Protein AF-A0A7C2IC71-F1 (afdb_monomer_lite)

Sequence (228 aa):
MHASPVAANLATPADPLVASDHALPLAVLLQRSPARWQLLLAWLLSLAACLWLGVVQLYGGWYGYSVHFGELDFVISIYPPLTIATLWVLWFGYAWGASLAYLSTLLVAYLSGLPPGWALLFACSNPLGLLVMSLVYRHVKVRYVPSSLPAMLFFVTICFISAVSSATGSFIWSYSNKLSAMGAFAVWQGWWSGNFLQTVLTCGPLLLLGTPAVLRWREQRWPQRAAA

Secondary structure (DSSP, 8-state):
----TTGGGS--TT-TTBTTS----GGGGGSS-THHHHHHHHHHHHHHHHHHHHHHHHHTT-S-EEEEETTEEEEE---THHHHHHHHHHHH-HHHHHHHHHHHHHHHHHHTT--HHHHHHHTTHHHHHHHHHHHHHHHH--BSS--SHHHHHHHHHHHHHHHHHHTTHHHHHHHHTT--HHHHHHHHHHHHHHHHHHIIIIIHHHHHHHHHHHHHHHHHHS------

Foldseek 3Di:
DDDDPVVVQQDDPPDPLQLQPAAADPCVCVDPAPVNVVVVVVLVVLLVVLQVQLVCQLVVVQFQDWDDDPPDTATAGARCLLLSLLLCCSLHRLVSSLVSQLSSQLSNCVVVPHDNVLSNVLSCLLSQLSVQLSVCSNPVNGGCAPPDPVNLVVNLVSQLSSQLSSLVSLVSVCVRVVHDPVRSVNSSRRRSVNSSVCNSVRNNVCCNVPVVVSVVSCCVRPPDDPPD

pLDDT: mean 87.26, std 15.16, range [30.67, 98.62]

Structure (mmCIF, N/CA/C/O backbone):
data_AF-A0A7C2IC71-F1
#
_entry.id   AF-A0A7C2IC71-F1
#
loop_
_atom_site.group_PDB
_atom_site.id
_atom_site.type_symbol
_atom_site.label_atom_id
_atom_site.label_alt_id
_atom_site.label_comp_id
_atom_site.label_asym_id
_atom_site.label_entity_id
_atom_site.label_seq_id
_atom_site.pdbx_PDB_ins_code
_atom_site.Cartn_x
_atom_site.Cartn_y
_atom_site.Cartn_z
_atom_site.occupancy
_atom_site.B_iso_or_equiv
_atom_site.auth_seq_id
_atom_site.auth_comp_id
_atom_site.auth_asym_id
_atom_site.auth_atom_id
_atom_site.pdbx_PDB_model_num
ATOM 1 N N . MET A 1 1 ? -16.739 34.010 24.068 1.00 40.69 1 MET A N 1
ATOM 2 C CA . MET A 1 1 ? -15.566 33.125 23.895 1.00 40.69 1 MET A CA 1
ATOM 3 C C . MET A 1 1 ? -15.851 32.181 22.735 1.00 40.69 1 MET A C 1
ATOM 5 O O . MET A 1 1 ? -16.539 31.190 22.927 1.00 40.69 1 MET A O 1
ATOM 9 N N . HIS A 1 2 ? -15.414 32.526 21.521 1.00 40.16 2 HIS A N 1
ATOM 10 C CA . HIS A 1 2 ? -15.508 31.624 20.370 1.00 40.16 2 HIS A CA 1
ATOM 11 C C . HIS A 1 2 ? -14.336 30.643 20.430 1.00 40.16 2 HIS A C 1
ATOM 13 O O . HIS A 1 2 ? -13.182 31.059 20.340 1.00 40.16 2 HIS A O 1
ATOM 19 N N . ALA A 1 3 ? -14.622 29.354 20.616 1.00 41.28 3 ALA A N 1
ATOM 20 C CA . ALA A 1 3 ? -13.622 28.312 20.433 1.00 41.28 3 ALA A CA 1
ATOM 21 C C . ALA A 1 3 ? -13.122 28.363 18.979 1.00 41.28 3 ALA A C 1
ATOM 23 O O . ALA A 1 3 ? -13.921 28.379 18.043 1.00 41.28 3 ALA A O 1
ATOM 24 N N . SER A 1 4 ? -11.802 28.437 18.797 1.00 40.09 4 SER A N 1
ATOM 25 C CA . SER A 1 4 ? -11.169 28.437 17.476 1.00 40.09 4 SER A CA 1
ATOM 26 C C . SER A 1 4 ? -11.569 27.171 16.693 1.00 40.09 4 SER A C 1
ATOM 28 O O . SER A 1 4 ? -11.494 26.079 17.262 1.00 40.09 4 SER A O 1
ATOM 30 N N . PRO A 1 5 ? -11.943 27.260 15.400 1.00 45.69 5 PRO A N 1
ATOM 31 C CA . PRO A 1 5 ? -12.337 26.104 14.578 1.00 45.69 5 PRO A CA 1
ATOM 32 C C . PRO A 1 5 ? -11.225 25.049 14.412 1.00 45.69 5 PRO A C 1
ATOM 34 O O . PRO A 1 5 ? -11.487 23.920 13.994 1.00 45.69 5 PRO A O 1
ATOM 37 N N . VAL A 1 6 ? -9.989 25.384 14.792 1.00 44.78 6 VAL A N 1
ATOM 38 C CA . VAL A 1 6 ? -8.853 24.453 14.852 1.00 44.78 6 VAL A CA 1
ATOM 39 C C . VAL A 1 6 ? -8.999 23.451 16.007 1.00 44.78 6 VAL A C 1
ATOM 41 O O . VAL A 1 6 ? -8.637 22.287 15.857 1.00 44.78 6 VAL A O 1
ATOM 44 N N . ALA A 1 7 ? -9.595 23.853 17.136 1.00 42.84 7 ALA A N 1
ATOM 45 C CA . ALA A 1 7 ? -9.734 22.995 18.316 1.00 42.84 7 ALA A CA 1
ATOM 46 C C . ALA A 1 7 ? -10.765 21.866 18.126 1.00 42.84 7 ALA A C 1
ATOM 48 O O . ALA A 1 7 ? -10.641 20.818 18.748 1.00 42.84 7 ALA A O 1
ATOM 49 N N . ALA A 1 8 ? -11.743 22.042 17.231 1.00 46.88 8 ALA A N 1
ATOM 50 C CA . ALA A 1 8 ? -12.784 21.047 16.958 1.00 46.88 8 ALA A CA 1
ATOM 51 C C . ALA A 1 8 ? -12.305 19.852 16.106 1.00 46.88 8 ALA A C 1
ATOM 53 O O . ALA A 1 8 ? -13.018 18.859 15.994 1.00 46.88 8 ALA A O 1
ATOM 54 N N . ASN A 1 9 ? -11.115 19.943 15.496 1.00 48.31 9 ASN A N 1
ATOM 55 C CA . ASN A 1 9 ? -10.557 18.899 14.625 1.00 48.31 9 ASN A CA 1
ATOM 56 C C . ASN A 1 9 ? -9.373 18.143 15.242 1.00 48.31 9 ASN A C 1
ATOM 58 O O . ASN A 1 9 ? -8.901 17.170 14.653 1.00 48.31 9 ASN A O 1
ATOM 62 N N . LEU A 1 10 ? -8.896 18.568 16.414 1.00 50.62 10 LEU A N 1
ATOM 63 C CA . LEU A 1 10 ? -7.936 17.796 17.191 1.00 50.62 10 LEU A CA 1
ATOM 64 C C . LEU A 1 10 ? -8.706 16.685 17.897 1.00 50.62 10 LEU A C 1
ATOM 66 O O . LEU A 1 10 ? -9.518 16.933 18.787 1.00 50.62 10 LEU A O 1
ATOM 70 N N . ALA A 1 11 ? -8.481 15.459 17.446 1.00 52.53 11 ALA A N 1
ATOM 71 C CA . ALA A 1 11 ? -9.062 14.287 18.062 1.00 52.53 11 ALA A CA 1
ATOM 72 C C . ALA A 1 11 ? -8.638 14.212 19.538 1.00 52.53 11 ALA A C 1
ATOM 74 O O . ALA A 1 11 ? -7.473 14.431 19.886 1.00 52.53 11 ALA A O 1
ATOM 75 N N . THR A 1 12 ? -9.597 13.941 20.422 1.00 52.97 12 THR A N 1
ATOM 76 C CA . THR A 1 12 ? -9.304 13.732 21.840 1.00 52.97 12 THR A CA 1
ATOM 77 C C . THR A 1 12 ? -8.441 12.472 22.000 1.00 52.97 12 THR A C 1
ATOM 79 O O . THR A 1 12 ? -8.501 11.579 21.155 1.00 52.97 12 THR A O 1
ATOM 82 N N . PRO A 1 13 ? -7.638 12.345 23.074 1.00 51.28 13 PRO A N 1
ATOM 83 C CA . PRO A 1 13 ? -6.763 11.182 23.279 1.00 51.28 13 PRO A CA 1
ATOM 84 C C . PRO A 1 13 ? -7.479 9.818 23.259 1.00 51.28 13 PRO A C 1
ATOM 86 O O . PRO A 1 13 ? -6.822 8.800 23.095 1.00 51.28 13 PRO A O 1
ATOM 89 N N . ALA A 1 14 ? -8.806 9.798 23.425 1.00 56.38 14 ALA A N 1
ATOM 90 C CA . ALA A 1 14 ? -9.645 8.601 23.417 1.00 56.38 14 ALA A CA 1
ATOM 91 C C . ALA A 1 14 ? -10.327 8.319 22.060 1.00 56.38 14 ALA A C 1
ATOM 93 O O . ALA A 1 14 ? -11.206 7.464 21.985 1.00 56.38 14 ALA A O 1
ATOM 94 N N . ASP A 1 15 ? -9.994 9.054 20.997 1.00 63.97 15 ASP A N 1
ATOM 95 C CA . ASP A 1 15 ? -10.630 8.888 19.691 1.00 63.97 15 ASP A CA 1
ATOM 96 C C . ASP A 1 15 ? -10.058 7.667 18.936 1.00 63.97 15 ASP A C 1
ATOM 98 O O . ASP A 1 15 ? -8.878 7.674 18.562 1.00 63.97 15 ASP A O 1
ATOM 102 N N . PRO A 1 16 ? -10.874 6.633 18.643 1.00 58.94 16 PRO A N 1
ATOM 103 C CA . PRO A 1 16 ? -10.416 5.407 17.984 1.00 58.94 16 PRO A CA 1
ATOM 104 C C . PRO A 1 16 ? -9.952 5.624 16.536 1.00 58.94 16 PRO A C 1
ATOM 106 O O . PRO A 1 16 ? -9.352 4.741 15.917 1.00 58.94 16 PRO A O 1
ATOM 109 N N . LEU A 1 17 ? -10.222 6.806 15.977 1.00 65.81 17 LEU A N 1
ATOM 110 C CA . LEU A 1 17 ? -9.798 7.206 14.640 1.00 65.81 17 LEU A CA 1
ATOM 111 C C . LEU A 1 17 ? -8.391 7.815 14.622 1.00 65.81 17 LEU A C 1
ATOM 113 O O . LEU A 1 17 ? -7.869 8.095 13.543 1.00 65.81 17 LEU A O 1
ATOM 117 N N . VAL A 1 18 ? -7.754 7.993 15.782 1.00 66.12 18 VAL A N 1
ATOM 118 C CA . VAL A 1 18 ? -6.345 8.380 15.882 1.00 66.12 18 VAL A CA 1
ATOM 119 C C . VAL A 1 18 ? -5.475 7.128 15.808 1.00 66.12 18 VAL A C 1
ATOM 121 O O . VAL A 1 18 ? -5.513 6.252 16.676 1.00 66.12 18 VAL A O 1
ATOM 124 N N . ALA A 1 19 ? -4.657 7.038 14.758 1.00 56.53 19 ALA A N 1
ATOM 125 C CA . ALA A 1 19 ? -3.889 5.830 14.451 1.00 56.53 19 ALA A CA 1
ATOM 126 C C . ALA A 1 19 ? -2.816 5.469 15.502 1.00 56.53 19 ALA A C 1
ATOM 128 O O . ALA A 1 19 ? -2.243 4.382 15.426 1.00 56.53 19 ALA A O 1
ATOM 129 N N . SER A 1 20 ? -2.512 6.354 16.462 1.00 48.06 20 SER A N 1
ATOM 130 C CA . SER A 1 20 ? -1.392 6.169 17.393 1.00 48.06 20 SER A CA 1
ATOM 131 C C . SER A 1 20 ? -1.604 5.094 18.459 1.00 48.06 20 SER A C 1
ATOM 133 O O . SER A 1 20 ? -0.612 4.501 18.873 1.00 48.06 20 SER A O 1
ATOM 135 N N . ASP A 1 21 ? -2.845 4.782 18.849 1.00 51.69 21 ASP A N 1
ATOM 136 C CA . ASP A 1 21 ? -3.110 3.915 20.017 1.00 51.69 21 ASP A CA 1
ATOM 137 C C . ASP A 1 21 ? -3.761 2.560 19.682 1.00 51.69 21 ASP A C 1
ATOM 139 O O . ASP A 1 21 ? -4.072 1.760 20.565 1.00 51.69 21 ASP A O 1
ATOM 143 N N . HIS A 1 22 ? -3.935 2.255 18.391 1.00 62.62 22 HIS A N 1
ATOM 144 C CA . HIS A 1 22 ? -4.823 1.175 17.951 1.00 62.62 22 HIS A CA 1
ATOM 145 C C . HIS A 1 22 ? -4.161 0.134 17.035 1.00 62.62 22 HIS A C 1
ATOM 147 O O . HIS A 1 22 ? -4.879 -0.657 16.430 1.00 62.62 22 HIS A O 1
ATOM 153 N N . ALA A 1 23 ? -2.836 0.074 16.892 1.00 81.56 23 ALA A N 1
ATOM 154 C CA . ALA A 1 23 ? -2.220 -1.025 16.139 1.00 81.56 23 ALA A CA 1
ATOM 155 C C . ALA A 1 23 ? -2.372 -2.354 16.907 1.00 81.56 23 ALA A C 1
ATOM 157 O O . ALA A 1 23 ? -2.030 -2.432 18.087 1.00 81.56 23 ALA A O 1
ATOM 158 N N . LEU A 1 24 ? -2.868 -3.412 16.255 1.00 87.12 24 LEU A N 1
ATOM 159 C CA . LEU A 1 24 ? -2.924 -4.745 16.857 1.00 87.12 24 LEU A CA 1
ATOM 160 C C . LEU A 1 24 ? -1.535 -5.391 16.766 1.00 87.12 24 LEU A C 1
ATOM 162 O O . LEU A 1 24 ? -1.072 -5.667 15.654 1.00 87.12 24 LEU A O 1
ATOM 166 N N . PRO A 1 25 ? -0.854 -5.673 17.892 1.00 88.44 25 PRO A N 1
ATOM 167 C CA . PRO A 1 25 ? 0.445 -6.326 17.841 1.00 88.44 25 PRO A CA 1
ATOM 168 C C . PRO A 1 25 ? 0.299 -7.755 17.310 1.00 88.44 25 PRO A C 1
ATOM 170 O O . PRO A 1 25 ? -0.695 -8.430 17.577 1.00 88.44 25 PRO A O 1
ATOM 173 N N . LEU A 1 26 ? 1.329 -8.268 16.632 1.00 87.81 26 LEU A N 1
ATOM 174 C CA . LEU A 1 26 ? 1.342 -9.656 16.141 1.00 87.81 26 LEU A CA 1
ATOM 175 C C . LEU A 1 26 ? 1.173 -10.686 17.274 1.00 87.81 26 LEU A C 1
ATOM 177 O O . LEU A 1 26 ? 0.645 -11.775 17.054 1.00 87.81 26 LEU A O 1
ATOM 181 N N . ALA A 1 27 ? 1.530 -10.314 18.509 1.00 87.44 27 ALA A N 1
ATOM 182 C CA . ALA A 1 27 ? 1.305 -11.112 19.714 1.00 87.44 27 ALA A CA 1
ATOM 183 C C . ALA A 1 27 ? -0.175 -11.480 19.950 1.00 87.44 27 ALA A C 1
ATOM 185 O O . ALA A 1 27 ? -0.456 -12.445 20.658 1.00 87.44 27 ALA A O 1
ATOM 186 N N . VAL A 1 28 ? -1.131 -10.777 19.327 1.00 88.56 28 VAL A N 1
ATOM 187 C CA . VAL A 1 28 ? -2.557 -11.144 19.332 1.00 88.56 28 VAL A CA 1
ATOM 188 C C . VAL A 1 28 ? -2.788 -12.572 18.818 1.00 88.56 28 VAL A C 1
ATOM 190 O O . VAL A 1 28 ? -3.684 -13.261 19.304 1.00 88.56 28 VAL A O 1
ATOM 193 N N . LEU A 1 29 ? -1.947 -13.071 17.907 1.00 88.81 29 LEU A N 1
ATOM 194 C CA . LEU A 1 29 ? -2.031 -14.448 17.412 1.00 88.81 29 LEU A CA 1
ATOM 195 C C . LEU A 1 29 ? -1.697 -15.501 18.484 1.00 88.81 29 LEU A C 1
ATOM 197 O O . LEU A 1 29 ? -2.161 -16.640 18.403 1.00 88.81 29 LEU A O 1
ATOM 201 N N . LEU A 1 30 ? -0.949 -15.129 19.524 1.00 88.19 30 LEU A N 1
ATOM 202 C CA . LEU A 1 30 ? -0.606 -16.026 20.632 1.00 88.19 30 LEU A CA 1
ATOM 203 C C . LEU A 1 30 ? -1.754 -16.177 21.641 1.00 88.19 30 LEU A C 1
ATOM 205 O O . LEU A 1 30 ? -1.784 -17.141 22.406 1.00 88.19 30 LEU A O 1
ATOM 209 N N . GLN A 1 31 ? -2.725 -15.260 21.635 1.00 86.56 31 GLN A N 1
ATOM 210 C CA . GLN A 1 31 ? -3.857 -15.295 22.559 1.00 86.56 31 GLN A CA 1
ATOM 211 C C . GLN A 1 31 ? -4.768 -16.494 22.272 1.00 86.56 31 GLN A C 1
ATOM 213 O O . GLN A 1 31 ? -4.996 -16.862 21.124 1.00 86.56 31 GLN A O 1
ATOM 218 N N . ARG A 1 32 ? -5.354 -17.101 23.307 1.00 82.25 32 ARG A N 1
ATOM 219 C CA . ARG A 1 32 ? -6.317 -18.206 23.154 1.00 82.25 32 ARG A CA 1
ATOM 220 C C . ARG A 1 32 ? -7.736 -17.669 22.922 1.00 82.25 32 ARG A C 1
ATOM 222 O O . ARG A 1 32 ? -8.600 -17.814 23.774 1.00 82.25 32 ARG A O 1
ATOM 229 N N . SER A 1 33 ? -7.962 -17.028 21.775 1.00 84.69 33 SER A N 1
ATOM 230 C CA . SER A 1 33 ? -9.271 -16.490 21.370 1.00 84.69 33 SER A CA 1
ATOM 231 C C . SER A 1 33 ? -9.642 -16.954 19.959 1.00 84.69 33 SER A C 1
ATOM 233 O O . SER A 1 33 ? -8.772 -16.947 19.086 1.00 84.69 33 SER A O 1
ATOM 235 N N . PRO A 1 34 ? -10.913 -17.302 19.675 1.00 87.12 34 PRO A N 1
ATOM 236 C CA . PRO A 1 34 ? -11.355 -17.619 18.314 1.00 87.12 34 PRO A CA 1
ATOM 237 C C . PRO A 1 34 ? -11.204 -16.428 17.352 1.00 87.12 34 PRO A C 1
ATOM 239 O O . PRO A 1 34 ? -11.053 -16.625 16.147 1.00 87.12 34 PRO A O 1
ATOM 242 N N . ALA A 1 35 ? -11.169 -15.193 17.867 1.00 89.38 35 ALA A N 1
ATOM 243 C CA . ALA A 1 35 ? -10.989 -13.987 17.061 1.00 89.38 35 ALA A CA 1
ATOM 244 C C . ALA A 1 35 ? -9.645 -13.956 16.316 1.00 89.38 35 ALA A C 1
ATOM 246 O O . ALA A 1 35 ? -9.567 -13.399 15.222 1.00 89.38 35 ALA A O 1
ATOM 247 N N . ARG A 1 36 ? -8.600 -14.608 16.852 1.00 91.56 36 ARG A N 1
ATOM 248 C CA . ARG A 1 36 ? -7.297 -14.694 16.173 1.00 91.56 36 ARG A CA 1
ATOM 249 C C . ARG A 1 36 ? -7.398 -15.409 14.829 1.00 91.56 36 ARG A C 1
ATOM 251 O O . ARG A 1 36 ? -6.718 -15.031 13.886 1.00 91.56 36 ARG A O 1
ATOM 258 N N . TRP A 1 37 ? -8.246 -16.436 14.750 1.00 93.19 37 TRP A N 1
ATOM 259 C CA . TRP A 1 37 ? -8.418 -17.230 13.540 1.00 93.19 37 TRP A CA 1
ATOM 260 C C . TRP A 1 37 ? -9.233 -16.469 12.507 1.00 93.19 37 TRP A C 1
ATOM 262 O O . TRP A 1 37 ? -8.932 -16.562 11.327 1.00 93.19 37 TRP A O 1
ATOM 272 N N . GLN A 1 38 ? -10.200 -15.661 12.947 1.00 93.88 38 GLN A N 1
ATOM 273 C CA . GLN A 1 38 ? -10.918 -14.738 12.068 1.00 93.88 38 GLN A CA 1
ATOM 274 C C . GLN A 1 38 ? -9.969 -13.687 11.480 1.00 93.88 38 GLN A C 1
ATOM 276 O O . GLN A 1 38 ? -9.978 -13.479 10.270 1.00 93.88 38 GLN A O 1
ATOM 281 N N . LEU A 1 39 ? -9.113 -13.078 12.312 1.00 94.75 39 LEU A N 1
ATOM 282 C CA . LEU A 1 39 ? -8.101 -12.120 11.858 1.00 94.75 39 LEU A CA 1
ATOM 283 C C . LEU A 1 39 ? -7.122 -12.765 10.873 1.00 94.75 39 LEU A C 1
ATOM 285 O O . LEU A 1 39 ? -6.877 -12.216 9.804 1.00 94.75 39 LEU A O 1
ATOM 289 N N . LEU A 1 40 ? -6.589 -13.940 11.219 1.00 95.62 40 LEU A N 1
ATOM 290 C CA . LEU A 1 40 ? -5.640 -14.660 10.375 1.00 95.62 40 LEU A CA 1
ATOM 291 C C . LEU A 1 40 ? -6.280 -15.107 9.059 1.00 95.62 40 LEU A C 1
ATOM 293 O O . LEU A 1 40 ? -5.661 -14.956 8.014 1.00 95.62 40 LEU A O 1
ATOM 297 N N . LEU A 1 41 ? -7.514 -15.612 9.084 1.00 96.69 41 LEU A N 1
ATOM 298 C CA . LEU A 1 41 ? -8.242 -15.983 7.873 1.00 96.69 41 LEU A CA 1
ATOM 299 C C . LEU A 1 41 ? -8.484 -14.759 6.985 1.00 96.69 41 LEU A C 1
ATOM 301 O O . LEU A 1 41 ? -8.202 -14.815 5.794 1.00 96.69 41 LEU A O 1
ATOM 305 N N . ALA A 1 42 ? -8.938 -13.638 7.554 1.00 96.75 42 ALA A N 1
ATOM 306 C CA . ALA A 1 42 ? -9.111 -12.393 6.810 1.00 96.75 42 ALA A CA 1
ATOM 307 C C . ALA A 1 42 ? -7.786 -11.908 6.203 1.00 96.75 42 ALA A C 1
ATOM 309 O O . ALA A 1 42 ? -7.761 -11.459 5.054 1.00 96.75 42 ALA A O 1
ATOM 310 N N . TRP A 1 43 ? -6.682 -12.033 6.944 1.00 97.94 43 TRP A N 1
ATOM 311 C CA . TRP A 1 43 ? -5.346 -11.696 6.459 1.00 97.94 43 TRP A CA 1
ATOM 312 C C . TRP A 1 43 ? -4.901 -12.618 5.325 1.00 97.94 43 TRP A C 1
ATOM 314 O O . TRP A 1 43 ? -4.443 -12.129 4.301 1.00 97.94 43 TRP A O 1
ATOM 324 N N . LEU A 1 44 ? -5.096 -13.933 5.452 1.00 98.31 44 LEU A N 1
ATOM 325 C CA . LEU A 1 44 ? -4.749 -14.915 4.420 1.00 98.31 44 LEU A CA 1
ATOM 326 C C . LEU A 1 44 ? -5.580 -14.733 3.147 1.00 98.31 44 LEU A C 1
ATOM 328 O O . LEU A 1 44 ? -5.035 -14.807 2.049 1.00 98.31 44 LEU A O 1
ATOM 332 N N . LEU A 1 45 ? -6.878 -14.445 3.277 1.00 98.44 45 LEU A N 1
ATOM 333 C CA . LEU A 1 45 ? -7.738 -14.116 2.139 1.00 98.44 45 LEU A CA 1
ATOM 334 C C . LEU A 1 45 ? -7.289 -12.813 1.466 1.00 98.44 45 LEU A C 1
ATOM 336 O O . LEU A 1 45 ? -7.229 -12.742 0.241 1.00 98.44 45 LEU A O 1
ATOM 340 N N . SER A 1 46 ? -6.912 -11.808 2.261 1.00 98.50 46 SER A N 1
ATOM 341 C CA . SER A 1 46 ? -6.353 -10.553 1.748 1.00 98.50 46 SER A CA 1
ATOM 342 C C . SER A 1 46 ? -5.012 -10.777 1.051 1.00 98.50 46 SER A C 1
ATOM 344 O O . SER A 1 46 ? -4.773 -10.195 0.001 1.00 98.50 46 SER A O 1
ATOM 346 N N . LEU A 1 47 ? -4.156 -11.653 1.587 1.00 98.62 47 LEU A N 1
ATOM 347 C CA . LEU A 1 47 ? -2.900 -12.045 0.958 1.00 98.62 47 LEU A CA 1
ATOM 348 C C . LEU A 1 47 ? -3.159 -12.732 -0.378 1.00 98.62 47 LEU A C 1
ATOM 350 O O . LEU A 1 47 ? -2.595 -12.310 -1.379 1.00 98.62 47 LEU A O 1
ATOM 354 N N . ALA A 1 48 ? -4.036 -13.735 -0.419 1.00 98.44 48 ALA A N 1
ATOM 355 C CA . ALA A 1 48 ? -4.395 -14.418 -1.657 1.00 98.44 48 ALA A CA 1
ATOM 356 C C . ALA A 1 48 ? -4.926 -13.430 -2.711 1.00 98.44 48 ALA A C 1
ATOM 358 O O . ALA A 1 48 ? -4.486 -13.470 -3.859 1.00 98.44 48 ALA A O 1
ATOM 359 N N . ALA A 1 49 ? -5.791 -12.492 -2.308 1.00 98.38 49 ALA A N 1
ATOM 360 C CA . ALA A 1 49 ? -6.283 -11.429 -3.179 1.00 98.38 49 ALA A CA 1
ATOM 361 C C . ALA A 1 49 ? -5.155 -10.503 -3.665 1.00 98.38 49 ALA A C 1
ATOM 363 O O . ALA A 1 49 ? -5.085 -10.217 -4.855 1.00 98.38 49 ALA A O 1
ATOM 364 N N . CYS A 1 50 ? -4.243 -10.073 -2.787 1.00 98.38 50 CYS A N 1
ATOM 365 C CA . CYS A 1 50 ? -3.081 -9.261 -3.157 1.00 98.38 50 CYS A CA 1
ATOM 366 C C . CYS A 1 50 ? -2.151 -9.984 -4.141 1.00 98.38 50 CYS A C 1
ATOM 368 O O . CYS A 1 50 ? -1.686 -9.373 -5.098 1.00 98.38 50 CYS A O 1
ATOM 370 N N . LEU A 1 51 ? -1.872 -11.272 -3.925 1.00 98.19 51 LEU A N 1
ATOM 371 C CA . LEU A 1 51 ? -1.029 -12.061 -4.824 1.00 98.19 51 LEU A CA 1
ATOM 372 C C . LEU A 1 51 ? -1.702 -12.219 -6.191 1.00 98.19 51 LEU A C 1
ATOM 374 O O . LEU A 1 51 ? -1.075 -11.955 -7.214 1.00 98.19 51 LEU A O 1
ATOM 378 N N . TRP A 1 52 ? -2.989 -12.572 -6.211 1.00 97.75 52 TRP A N 1
ATOM 379 C CA . TRP A 1 52 ? -3.756 -12.705 -7.449 1.00 97.75 52 TRP A CA 1
ATOM 380 C C . TRP A 1 52 ? -3.856 -11.376 -8.210 1.00 97.75 52 TRP A C 1
ATOM 382 O O . TRP A 1 52 ? -3.542 -11.331 -9.395 1.00 97.75 52 TRP A O 1
ATOM 392 N N . LEU A 1 53 ? -4.200 -10.274 -7.533 1.00 97.06 53 LEU A N 1
ATOM 393 C CA . LEU A 1 53 ? -4.258 -8.938 -8.136 1.00 97.06 53 LEU A CA 1
ATOM 394 C C . LEU A 1 53 ? -2.888 -8.465 -8.631 1.00 97.06 53 LEU A C 1
ATOM 396 O O . LEU A 1 53 ? -2.831 -7.789 -9.650 1.00 97.06 53 LEU A O 1
ATOM 400 N N . GLY A 1 54 ? -1.796 -8.820 -7.947 1.00 95.88 54 GLY A N 1
ATOM 401 C CA . GLY A 1 54 ? -0.437 -8.538 -8.413 1.00 95.88 54 GLY A CA 1
ATOM 402 C C . GLY A 1 54 ? -0.110 -9.272 -9.716 1.00 95.88 54 GLY A C 1
ATOM 403 O O . GLY A 1 54 ? 0.411 -8.673 -10.650 1.00 95.88 54 GLY A O 1
ATOM 404 N N . VAL A 1 55 ? -0.489 -10.548 -9.822 1.00 96.06 55 VAL A N 1
ATOM 405 C CA . VAL A 1 55 ? -0.339 -11.339 -11.057 1.00 96.06 55 VAL A CA 1
ATOM 406 C C . VAL A 1 55 ? -1.198 -10.769 -12.189 1.00 96.06 55 VAL A C 1
ATOM 408 O O . VAL A 1 55 ? -0.709 -10.606 -13.305 1.00 96.06 55 VAL A O 1
ATOM 411 N N . VAL A 1 56 ? -2.458 -10.423 -11.909 1.00 95.12 56 VAL A N 1
ATOM 412 C CA . VAL A 1 56 ? -3.360 -9.787 -12.884 1.00 95.12 56 VAL A CA 1
ATOM 413 C C . VAL A 1 56 ? -2.812 -8.439 -13.335 1.00 95.12 56 VAL A C 1
ATOM 415 O O . VAL A 1 56 ? -2.841 -8.144 -14.521 1.00 95.12 56 VAL A O 1
ATOM 418 N N . GLN A 1 57 ? -2.275 -7.637 -12.420 1.00 93.56 57 GLN A N 1
ATOM 419 C CA . GLN A 1 57 ? -1.661 -6.355 -12.743 1.00 93.56 57 GLN A CA 1
ATOM 420 C C . GLN A 1 57 ? -0.457 -6.525 -13.680 1.00 93.56 57 GLN A C 1
ATOM 422 O O . GLN A 1 57 ? -0.344 -5.794 -14.666 1.00 93.56 57 GLN A O 1
ATOM 427 N N . LEU A 1 58 ? 0.403 -7.509 -13.397 1.00 92.19 58 LEU A N 1
ATOM 428 C CA . LEU A 1 58 ? 1.598 -7.802 -14.184 1.00 92.19 58 LEU A CA 1
ATOM 429 C C . LEU A 1 58 ? 1.258 -8.307 -15.594 1.00 92.19 58 LEU A C 1
ATOM 431 O O . LEU A 1 58 ? 1.769 -7.774 -16.571 1.00 92.19 58 LEU A O 1
ATOM 435 N N . TYR A 1 59 ? 0.392 -9.314 -15.728 1.00 92.69 59 TYR A N 1
ATOM 436 C CA . TYR A 1 59 ? 0.082 -9.902 -17.042 1.00 92.69 59 TYR A CA 1
ATOM 437 C C . TYR A 1 59 ? -1.048 -9.188 -17.790 1.00 92.69 59 TYR A C 1
ATOM 439 O O . TYR A 1 59 ? -1.144 -9.295 -19.009 1.00 92.69 59 TYR A O 1
ATOM 447 N N . GLY A 1 60 ? -1.894 -8.444 -17.081 1.00 88.81 60 GLY A N 1
ATOM 448 C CA . GLY A 1 60 ? -2.967 -7.627 -17.647 1.00 88.81 60 GLY A CA 1
ATOM 449 C C . GLY A 1 60 ? -2.505 -6.258 -18.147 1.00 88.81 60 GLY A C 1
ATOM 450 O O . GLY A 1 60 ? -3.324 -5.506 -18.670 1.00 88.81 60 GLY A O 1
ATOM 451 N N . GLY A 1 61 ? -1.220 -5.919 -17.989 1.00 84.06 61 GLY A N 1
ATOM 452 C CA . GLY A 1 61 ? -0.652 -4.674 -18.509 1.00 84.06 61 GLY A CA 1
ATOM 453 C C . GLY A 1 61 ? -1.131 -3.427 -17.768 1.00 84.06 61 GLY A C 1
ATOM 454 O O . GLY A 1 61 ? -1.281 -2.372 -18.376 1.00 84.06 61 GLY A O 1
ATOM 455 N N . TRP A 1 62 ? -1.399 -3.526 -16.463 1.00 85.25 62 TRP A N 1
ATOM 456 C CA . TRP A 1 62 ? -1.909 -2.413 -15.648 1.00 85.25 62 TRP A CA 1
ATOM 457 C C . TRP A 1 62 ? -0.800 -1.439 -15.211 1.00 85.25 62 TRP A C 1
ATOM 459 O O . TRP A 1 62 ? -0.749 -0.968 -14.073 1.00 85.25 62 TRP A O 1
ATOM 469 N N . TYR A 1 63 ? 0.135 -1.156 -16.107 1.00 81.56 63 TYR A N 1
ATOM 470 C CA . TYR A 1 63 ? 1.263 -0.263 -15.892 1.00 81.56 63 TYR A CA 1
ATOM 471 C C . TYR A 1 63 ? 1.498 0.566 -17.148 1.00 81.56 63 TYR A C 1
ATOM 473 O O . TYR A 1 63 ? 1.296 0.096 -18.264 1.00 81.56 63 TYR A O 1
ATOM 481 N N . GLY A 1 64 ? 1.962 1.800 -16.969 1.00 75.94 64 GLY A N 1
ATOM 482 C CA . GLY A 1 64 ? 2.375 2.619 -18.106 1.00 75.94 64 GLY A CA 1
ATOM 483 C C . GLY A 1 64 ? 1.233 3.208 -18.943 1.00 75.94 64 GLY A C 1
ATOM 484 O O . GLY A 1 64 ? 1.462 3.520 -20.107 1.00 75.94 64 GLY A O 1
ATOM 485 N N . TYR A 1 65 ? 0.020 3.365 -18.400 1.00 78.94 65 TYR A N 1
ATOM 486 C CA . TYR A 1 65 ? -1.076 4.006 -19.130 1.00 78.94 65 TYR A CA 1
ATOM 487 C C . TYR A 1 65 ? -0.774 5.485 -19.352 1.00 78.94 65 TYR A C 1
ATOM 489 O O . TYR A 1 65 ? -0.695 6.243 -18.386 1.00 78.94 65 TYR A O 1
ATOM 497 N N . SER A 1 66 ? -0.639 5.894 -20.611 1.00 79.69 66 SER A N 1
ATOM 498 C CA . SER A 1 66 ? -0.539 7.305 -20.977 1.00 79.69 66 SER A CA 1
ATOM 499 C C . SER A 1 66 ? -1.928 7.935 -20.984 1.00 79.69 66 SER A C 1
ATOM 501 O O . SER A 1 66 ? -2.798 7.552 -21.765 1.00 79.69 66 SER A O 1
ATOM 503 N N . VAL A 1 67 ? -2.136 8.899 -20.099 1.00 79.06 67 VAL A N 1
ATOM 504 C CA . VAL A 1 67 ? -3.329 9.734 -20.034 1.00 79.06 67 VAL A CA 1
ATOM 505 C C . VAL A 1 67 ? -2.951 11.128 -20.505 1.00 79.06 67 VAL A C 1
ATOM 507 O O . VAL A 1 67 ? -2.103 11.788 -19.905 1.00 79.06 67 VAL A O 1
ATOM 510 N N . HIS A 1 68 ? -3.606 11.569 -21.572 1.00 79.56 68 HIS A N 1
ATOM 511 C CA . HIS A 1 68 ? -3.466 12.915 -22.108 1.00 79.56 68 HIS A CA 1
ATOM 512 C C . HIS A 1 68 ? -4.447 13.842 -21.385 1.00 79.56 68 HIS A C 1
ATOM 514 O O . HIS A 1 68 ? -5.659 13.615 -21.418 1.00 79.56 68 HIS A O 1
ATOM 520 N N . PHE A 1 69 ? -3.941 14.881 -20.723 1.00 72.06 69 PHE A N 1
ATOM 521 C CA . PHE A 1 69 ? -4.763 15.915 -20.098 1.00 72.06 69 PHE A CA 1
ATOM 522 C C . PHE A 1 69 ? -4.336 17.294 -20.606 1.00 72.06 69 PHE A C 1
ATOM 524 O O . PHE A 1 69 ? -3.388 17.900 -20.106 1.00 72.06 69 PHE A O 1
ATOM 531 N N . GLY A 1 70 ? -5.038 17.789 -21.628 1.00 77.81 70 GLY A N 1
ATOM 532 C CA . GLY A 1 70 ? -4.609 18.979 -22.365 1.00 77.81 70 GLY A CA 1
ATOM 533 C C . GLY A 1 70 ? -3.299 18.707 -23.108 1.00 77.81 70 GLY A C 1
ATOM 534 O O . GLY A 1 70 ? -3.222 17.752 -23.873 1.00 77.81 70 GLY A O 1
ATOM 535 N N . GLU A 1 71 ? -2.278 19.526 -22.857 1.00 76.50 71 GLU A N 1
ATOM 536 C CA . GLU A 1 71 ? -0.922 19.367 -23.416 1.00 76.50 71 GLU A CA 1
ATOM 537 C C . GLU A 1 71 ? -0.001 18.489 -22.546 1.00 76.50 71 GLU A C 1
ATOM 539 O O . GLU A 1 71 ? 1.174 18.316 -22.862 1.00 76.50 71 GLU A O 1
ATOM 544 N N . LEU A 1 72 ? -0.504 17.971 -21.421 1.00 68.81 72 LEU A N 1
ATOM 545 C CA . LEU A 1 72 ? 0.287 17.196 -20.470 1.00 68.81 72 LEU A CA 1
ATOM 546 C C . LEU A 1 72 ? 0.060 15.696 -20.656 1.00 68.81 72 LEU A C 1
ATOM 548 O O . LEU A 1 72 ? -1.075 15.214 -20.594 1.00 68.81 72 LEU A O 1
ATOM 552 N N . ASP A 1 73 ? 1.163 14.962 -20.774 1.00 75.56 73 ASP A N 1
ATOM 553 C CA . ASP A 1 73 ? 1.176 13.503 -20.812 1.00 75.56 73 ASP A CA 1
ATOM 554 C C . ASP A 1 73 ? 1.504 12.946 -19.424 1.00 75.56 73 ASP A C 1
ATOM 556 O O . ASP A 1 73 ? 2.588 13.164 -18.873 1.00 75.56 73 ASP A O 1
ATOM 560 N N . PHE A 1 74 ? 0.562 12.203 -18.843 1.00 78.19 74 PHE A N 1
ATOM 561 C CA . PHE A 1 74 ? 0.757 11.523 -17.569 1.00 78.19 74 PHE A CA 1
ATOM 562 C C . PHE A 1 74 ? 0.822 10.022 -17.762 1.00 78.19 74 PHE A C 1
ATOM 564 O O . PHE A 1 74 ? -0.089 9.419 -18.316 1.00 78.19 74 PHE A O 1
ATOM 571 N N . VAL A 1 75 ? 1.861 9.399 -17.221 1.00 83.75 75 VAL A N 1
ATOM 572 C CA . VAL A 1 75 ? 1.881 7.947 -17.062 1.00 83.75 75 VAL A CA 1
ATOM 573 C C . VAL A 1 75 ? 1.148 7.601 -15.767 1.00 83.75 75 VAL A C 1
ATOM 575 O O . VAL A 1 75 ? 1.319 8.293 -14.761 1.00 83.75 75 VAL A O 1
ATOM 578 N N . ILE A 1 76 ? 0.327 6.551 -15.777 1.00 85.44 76 ILE A N 1
ATOM 579 C CA . ILE A 1 76 ? -0.398 6.032 -14.612 1.00 85.44 76 ILE A CA 1
ATOM 580 C C . ILE A 1 76 ? -0.259 4.509 -14.571 1.00 85.44 76 ILE A C 1
ATOM 582 O O . ILE A 1 76 ? -0.413 3.821 -15.579 1.00 85.44 76 ILE A O 1
ATOM 586 N N . SER A 1 77 ? 0.031 3.965 -13.391 1.00 88.38 77 SER A N 1
ATOM 587 C CA . SER A 1 77 ? 0.032 2.519 -13.136 1.00 88.38 77 SER A CA 1
ATOM 588 C C . SER A 1 77 ? -0.978 2.174 -12.049 1.00 88.38 77 SER A C 1
ATOM 590 O O . SER A 1 77 ? -1.136 2.918 -11.087 1.00 88.38 77 SER A O 1
ATOM 592 N N . ILE A 1 78 ? -1.674 1.051 -12.192 1.00 89.81 78 ILE A N 1
ATOM 593 C CA . ILE A 1 78 ? -2.694 0.617 -11.236 1.00 89.81 78 ILE A CA 1
ATOM 594 C C . ILE A 1 78 ? -2.140 -0.604 -10.515 1.00 89.81 78 ILE A C 1
ATOM 596 O O . ILE A 1 78 ? -1.837 -1.610 -11.145 1.00 89.81 78 ILE A O 1
ATOM 600 N N . TYR A 1 79 ? -2.016 -0.530 -9.194 1.00 93.75 79 TYR A N 1
ATOM 601 C CA . TYR A 1 79 ? -1.502 -1.607 -8.353 1.00 93.75 79 TYR A CA 1
ATOM 602 C C . TYR A 1 79 ? -2.462 -1.904 -7.189 1.00 93.75 79 TYR A C 1
ATOM 604 O O . TYR A 1 79 ? -2.221 -1.498 -6.045 1.00 93.75 79 TYR A O 1
ATOM 612 N N . PRO A 1 80 ? -3.572 -2.630 -7.432 1.00 94.94 80 PRO A N 1
ATOM 613 C CA . PRO A 1 80 ? -4.614 -2.863 -6.426 1.00 94.94 80 PRO A CA 1
ATOM 614 C C . PRO A 1 80 ? -4.179 -3.534 -5.114 1.00 94.94 80 PRO A C 1
ATOM 616 O O . PRO A 1 80 ? -4.806 -3.238 -4.092 1.00 94.94 80 PRO A O 1
ATOM 619 N N . PRO A 1 81 ? -3.109 -4.364 -5.053 1.00 97.50 81 PRO A N 1
ATOM 620 C CA . PRO A 1 81 ? -2.614 -4.879 -3.775 1.00 97.50 81 PRO A CA 1
ATOM 621 C C . PRO A 1 81 ? -2.297 -3.775 -2.755 1.00 97.50 81 PRO A C 1
ATOM 623 O O . PRO A 1 81 ? -2.494 -3.970 -1.553 1.00 97.50 81 PRO A O 1
ATOM 626 N N . LEU A 1 82 ? -1.872 -2.591 -3.215 1.00 96.94 82 LEU A N 1
ATOM 627 C CA . LEU A 1 82 ? -1.584 -1.453 -2.340 1.00 96.94 82 LEU A CA 1
ATOM 628 C C . LEU A 1 82 ? -2.829 -0.920 -1.626 1.00 96.94 82 LEU A C 1
ATOM 630 O O . LEU A 1 82 ? -2.727 -0.503 -0.473 1.00 96.94 82 LEU A O 1
ATOM 634 N N . THR A 1 83 ? -4.003 -0.970 -2.261 1.00 97.31 83 THR A N 1
ATOM 635 C CA . THR A 1 83 ? -5.269 -0.563 -1.632 1.00 97.31 83 THR A CA 1
ATOM 636 C C . THR A 1 83 ? -5.563 -1.447 -0.425 1.00 97.31 83 THR A C 1
ATOM 638 O O . THR A 1 83 ? -5.776 -0.951 0.681 1.00 97.31 83 THR A O 1
ATOM 641 N N . ILE A 1 84 ? -5.492 -2.767 -0.609 1.00 98.12 84 ILE A N 1
ATOM 642 C CA . ILE A 1 84 ? -5.729 -3.739 0.463 1.00 98.12 84 ILE A CA 1
ATOM 643 C C . ILE A 1 84 ? -4.690 -3.555 1.575 1.00 98.12 84 ILE A C 1
ATOM 645 O O . ILE A 1 84 ? -5.052 -3.428 2.744 1.00 98.12 84 ILE A O 1
ATOM 649 N N . ALA A 1 85 ? -3.404 -3.474 1.226 1.00 98.12 85 ALA A N 1
ATOM 650 C CA . ALA A 1 85 ? -2.334 -3.281 2.200 1.00 98.12 85 ALA A CA 1
ATOM 651 C C . ALA A 1 85 ? -2.497 -1.980 3.007 1.00 98.12 85 ALA A C 1
ATOM 653 O O . ALA A 1 85 ? -2.334 -1.991 4.226 1.00 98.12 85 ALA A O 1
ATOM 654 N N . THR A 1 86 ? -2.878 -0.878 2.356 1.00 97.12 86 THR A N 1
ATOM 655 C CA . THR A 1 86 ? -3.139 0.418 3.001 1.00 97.12 86 THR A CA 1
ATOM 656 C C . THR A 1 86 ? -4.277 0.325 4.012 1.00 97.12 86 THR A C 1
ATOM 658 O O . THR A 1 86 ? -4.122 0.774 5.148 1.00 97.12 86 THR A O 1
ATOM 661 N N . LEU A 1 87 ? -5.395 -0.303 3.638 1.00 96.56 87 LEU A N 1
ATOM 662 C CA . LEU A 1 87 ? -6.514 -0.530 4.554 1.00 96.56 87 LEU A CA 1
ATOM 663 C C . LEU A 1 87 ? -6.074 -1.348 5.772 1.00 96.56 87 LEU A C 1
ATOM 665 O O . LEU A 1 87 ? -6.400 -0.990 6.900 1.00 96.56 87 LEU A O 1
ATOM 669 N N . TRP A 1 88 ? -5.257 -2.385 5.573 1.00 96.81 88 TRP A N 1
ATOM 670 C CA . TRP A 1 88 ? -4.690 -3.163 6.675 1.00 96.81 88 TRP A CA 1
ATOM 671 C C . TRP A 1 88 ? -3.771 -2.343 7.587 1.00 96.81 88 TRP A C 1
ATOM 673 O O . TRP A 1 88 ? -3.842 -2.500 8.807 1.00 96.81 88 TRP A O 1
ATOM 683 N N . VAL A 1 89 ? -2.948 -1.445 7.034 1.00 95.62 89 VAL A N 1
ATOM 684 C CA . VAL A 1 89 ? -2.123 -0.532 7.844 1.00 95.62 89 VAL A CA 1
ATOM 685 C C . VAL A 1 89 ? -2.994 0.363 8.715 1.00 95.62 89 VAL A C 1
ATOM 687 O O . VAL A 1 89 ? -2.731 0.480 9.910 1.00 95.62 89 VAL A O 1
ATOM 690 N N . LEU A 1 90 ? -4.032 0.967 8.142 1.00 93.75 90 LEU A N 1
ATOM 691 C CA . LEU A 1 90 ? -4.880 1.922 8.856 1.00 93.75 90 LEU A CA 1
ATOM 692 C C . LEU A 1 90 ? -5.820 1.239 9.859 1.00 93.75 90 LEU A C 1
ATOM 694 O O . LEU A 1 90 ? -6.064 1.777 10.936 1.00 93.75 90 LEU A O 1
ATOM 698 N N . TRP A 1 91 ? -6.306 0.034 9.554 1.00 93.31 91 TRP A N 1
ATOM 699 C CA . TRP A 1 91 ? -7.217 -0.700 10.433 1.00 93.31 91 TRP A CA 1
ATOM 700 C C . TRP A 1 91 ? -6.534 -1.563 11.484 1.00 93.31 91 TRP A C 1
ATOM 702 O O . TRP A 1 91 ? -7.102 -1.734 12.561 1.00 93.31 91 TRP A O 1
ATOM 712 N N . PHE A 1 92 ? -5.367 -2.139 11.200 1.00 93.06 92 PHE A N 1
ATOM 713 C CA . PHE A 1 92 ? -4.734 -3.132 12.076 1.00 93.06 92 PHE A CA 1
ATOM 714 C C . PHE A 1 92 ? -3.283 -2.798 12.426 1.00 93.06 92 PHE A C 1
ATOM 716 O O . PHE A 1 92 ? -2.753 -3.342 13.394 1.00 93.06 92 PHE A O 1
ATOM 723 N N . GLY A 1 93 ? -2.655 -1.874 11.703 1.00 92.62 93 GLY A N 1
ATOM 724 C CA . GLY A 1 93 ? -1.303 -1.396 11.959 1.00 92.62 93 GLY A CA 1
ATOM 725 C C . GLY A 1 93 ? -0.290 -1.832 10.903 1.00 92.62 93 GLY A C 1
ATOM 726 O O . GLY A 1 93 ? -0.512 -2.753 10.113 1.00 92.62 93 GLY A O 1
ATOM 727 N N . TYR A 1 94 ? 0.864 -1.161 10.925 1.00 95.12 94 TYR A N 1
ATOM 728 C CA . TYR A 1 94 ? 1.914 -1.286 9.915 1.00 95.12 94 TYR A CA 1
ATOM 729 C C . TYR A 1 94 ? 2.324 -2.733 9.613 1.00 95.12 94 TYR A C 1
ATOM 731 O O . TYR A 1 94 ? 2.328 -3.118 8.451 1.00 95.12 94 TYR A O 1
ATOM 739 N N . ALA A 1 95 ? 2.611 -3.558 10.627 1.00 95.06 95 ALA A N 1
ATOM 740 C CA . ALA A 1 95 ? 3.125 -4.918 10.422 1.00 95.06 95 ALA A CA 1
ATOM 741 C C . ALA A 1 95 ? 2.204 -5.800 9.552 1.00 95.06 95 ALA A C 1
ATOM 743 O O . ALA A 1 95 ? 2.677 -6.587 8.726 1.00 95.06 95 ALA A O 1
ATOM 744 N N . TRP A 1 96 ? 0.887 -5.643 9.699 1.00 96.19 96 TRP A N 1
ATOM 745 C CA . TRP A 1 96 ? -0.086 -6.429 8.945 1.00 96.19 96 TRP A CA 1
ATOM 746 C C . TRP A 1 96 ? -0.186 -5.996 7.486 1.00 96.19 96 TRP A C 1
ATOM 748 O O . TRP A 1 96 ? -0.167 -6.841 6.597 1.00 96.19 96 TRP A O 1
ATOM 758 N N . GLY A 1 97 ? -0.273 -4.691 7.227 1.00 97.38 97 GLY A N 1
ATOM 759 C CA . GLY A 1 97 ? -0.362 -4.185 5.858 1.00 97.38 97 GLY A CA 1
ATOM 760 C C . GLY A 1 97 ? 0.974 -4.238 5.114 1.00 97.38 97 GLY A C 1
ATOM 761 O O . GLY A 1 97 ? 1.013 -4.605 3.942 1.00 97.38 97 GLY A O 1
ATOM 762 N N . ALA A 1 98 ? 2.087 -3.964 5.798 1.00 97.62 98 ALA A N 1
ATOM 763 C CA . ALA A 1 98 ? 3.427 -4.019 5.219 1.00 97.62 98 ALA A CA 1
ATOM 764 C C . ALA A 1 98 ? 3.798 -5.427 4.747 1.00 97.62 98 ALA A C 1
ATOM 766 O O . ALA A 1 98 ? 4.410 -5.564 3.695 1.00 97.62 98 ALA A O 1
ATOM 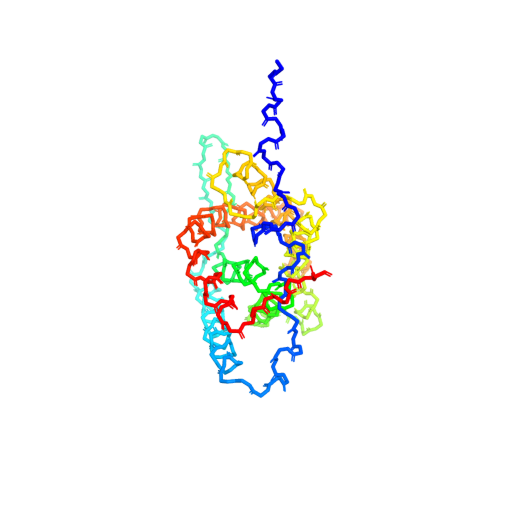767 N N . SER A 1 99 ? 3.397 -6.477 5.471 1.00 97.94 99 SER A N 1
ATOM 768 C CA . SER A 1 99 ? 3.630 -7.859 5.029 1.00 97.94 99 SER A CA 1
ATOM 769 C C . SER A 1 99 ? 2.838 -8.211 3.764 1.00 97.94 99 SER A C 1
ATOM 771 O O . SER A 1 99 ? 3.401 -8.817 2.855 1.00 97.94 99 SER A O 1
ATOM 773 N N . LEU A 1 100 ? 1.581 -7.764 3.641 1.00 98.50 100 LEU A N 1
ATOM 774 C CA . LEU A 1 100 ? 0.795 -7.920 2.406 1.00 98.50 100 LEU A CA 1
ATOM 775 C C . LEU A 1 100 ? 1.441 -7.186 1.224 1.00 98.50 100 LEU A C 1
ATOM 777 O O . LEU A 1 100 ? 1.583 -7.753 0.137 1.00 98.50 100 LEU A O 1
ATOM 781 N N . ALA A 1 101 ? 1.856 -5.934 1.439 1.00 98.19 101 ALA A N 1
ATOM 782 C CA . ALA A 1 101 ? 2.545 -5.138 0.429 1.00 98.19 101 ALA A CA 1
ATOM 783 C C . ALA A 1 101 ? 3.871 -5.785 0.015 1.00 98.19 101 ALA A C 1
ATOM 785 O O . ALA A 1 101 ? 4.136 -5.919 -1.175 1.00 98.19 101 ALA A O 1
ATOM 786 N N . TYR A 1 102 ? 4.679 -6.235 0.976 1.00 98.56 102 TYR A N 1
ATOM 787 C CA . TYR A 1 102 ? 5.967 -6.866 0.713 1.00 98.56 102 TYR A CA 1
ATOM 788 C C . TYR A 1 102 ? 5.806 -8.146 -0.110 1.00 98.56 102 TYR A C 1
ATOM 790 O O . TYR A 1 102 ? 6.419 -8.274 -1.163 1.00 98.56 102 TYR A O 1
ATOM 798 N N . LEU A 1 103 ? 4.942 -9.071 0.324 1.00 98.56 103 LEU A N 1
ATOM 799 C CA . LEU A 1 103 ? 4.779 -10.373 -0.330 1.00 98.56 103 LEU A CA 1
ATOM 800 C C . LEU A 1 103 ? 4.209 -10.253 -1.750 1.00 98.56 103 LEU A C 1
ATOM 802 O O . LEU A 1 103 ? 4.682 -10.937 -2.654 1.00 98.56 103 LEU A O 1
ATOM 806 N N . SER A 1 104 ? 3.239 -9.359 -1.968 1.00 98.19 104 SER A N 1
ATOM 807 C CA . SER A 1 104 ? 2.712 -9.091 -3.317 1.00 98.19 104 SER A CA 1
ATOM 808 C C . SER A 1 104 ? 3.749 -8.445 -4.230 1.00 98.19 104 SER A C 1
ATOM 810 O O . SER A 1 104 ? 3.930 -8.889 -5.362 1.00 98.19 104 SER A O 1
ATOM 812 N N . THR A 1 105 ? 4.495 -7.463 -3.721 1.00 97.19 105 THR A N 1
ATOM 813 C CA . THR A 1 105 ? 5.538 -6.775 -4.496 1.00 97.19 105 THR A CA 1
ATOM 814 C C . THR A 1 105 ? 6.701 -7.714 -4.816 1.00 97.19 105 THR A C 1
ATOM 816 O O . THR A 1 105 ? 7.229 -7.678 -5.924 1.00 97.19 105 THR A O 1
ATOM 819 N N . LEU A 1 106 ? 7.069 -8.594 -3.880 1.00 98.25 106 LEU A N 1
ATOM 820 C CA . LEU A 1 106 ? 8.092 -9.619 -4.076 1.00 98.25 106 LEU A CA 1
ATOM 821 C C . LEU A 1 106 ? 7.685 -10.620 -5.158 1.00 98.25 106 LEU A C 1
ATOM 823 O O . LEU A 1 106 ? 8.500 -10.935 -6.022 1.00 98.25 106 LEU A O 1
ATOM 827 N N . LEU A 1 107 ? 6.433 -11.093 -5.131 1.00 97.81 107 LEU A N 1
ATOM 828 C CA . LEU A 1 107 ? 5.916 -11.990 -6.161 1.00 97.81 107 LEU A CA 1
ATOM 829 C C . LEU A 1 107 ? 5.994 -11.328 -7.540 1.00 97.81 107 LEU A C 1
ATOM 831 O O . LEU A 1 107 ? 6.545 -11.918 -8.465 1.00 97.81 107 LEU A O 1
ATOM 835 N N . VAL A 1 108 ? 5.495 -10.095 -7.669 1.00 95.94 108 VAL A N 1
ATOM 836 C CA . VAL A 1 108 ? 5.528 -9.353 -8.938 1.00 95.94 108 VAL A CA 1
ATOM 837 C C . VAL A 1 108 ? 6.962 -9.139 -9.415 1.00 95.94 108 VAL A C 1
ATOM 839 O O . VAL A 1 108 ? 7.254 -9.391 -10.580 1.00 95.94 108 VAL A O 1
ATOM 842 N N . ALA A 1 109 ? 7.878 -8.743 -8.531 1.00 95.75 109 ALA A N 1
ATOM 843 C CA . ALA A 1 109 ? 9.289 -8.576 -8.866 1.00 95.75 109 ALA A CA 1
ATOM 844 C C . ALA A 1 109 ? 9.926 -9.869 -9.385 1.00 95.75 109 ALA A C 1
ATOM 846 O O . ALA A 1 109 ? 10.607 -9.858 -10.410 1.00 95.75 109 ALA A O 1
ATOM 847 N N . TYR A 1 110 ? 9.675 -10.985 -8.700 1.00 96.38 110 TYR A N 1
ATOM 848 C CA . TYR A 1 110 ? 10.207 -12.286 -9.086 1.00 96.38 110 TYR A CA 1
ATOM 849 C C . TYR A 1 110 ? 9.652 -12.747 -10.439 1.00 96.38 110 TYR A C 1
ATOM 851 O O . TYR A 1 110 ? 10.416 -13.129 -11.322 1.00 96.38 110 TYR A O 1
ATOM 859 N N . LEU A 1 111 ? 8.335 -12.636 -10.641 1.00 95.88 111 LEU A N 1
ATOM 860 C CA . LEU A 1 111 ? 7.678 -12.983 -11.908 1.00 95.88 111 LEU A CA 1
ATOM 861 C C . LEU A 1 111 ? 8.080 -12.062 -13.066 1.00 95.88 111 LEU A C 1
ATOM 863 O O . LEU A 1 111 ? 8.058 -12.483 -14.218 1.00 95.88 111 LEU A O 1
ATOM 867 N N . SER A 1 112 ? 8.488 -10.830 -12.763 1.00 91.50 112 SER A N 1
ATOM 868 C CA . SER A 1 112 ? 9.019 -9.877 -13.744 1.00 91.50 112 SER A CA 1
ATOM 869 C C . SER A 1 112 ? 10.471 -10.170 -14.146 1.00 91.50 112 SER A C 1
ATOM 871 O O . SER A 1 112 ? 11.032 -9.456 -14.973 1.00 91.50 112 SER A O 1
ATOM 873 N N . GLY A 1 113 ? 11.104 -11.191 -13.557 1.00 94.00 113 GLY A N 1
ATOM 874 C CA . GLY A 1 113 ? 12.468 -11.604 -13.883 1.00 94.00 113 GLY A CA 1
ATOM 875 C C . GLY A 1 113 ? 13.566 -10.815 -13.168 1.00 94.00 113 GLY A C 1
ATOM 876 O O . GLY A 1 113 ? 14.726 -10.892 -13.576 1.00 94.00 113 GLY A O 1
ATOM 877 N N . LEU A 1 114 ? 13.248 -10.068 -12.100 1.00 94.38 114 LEU A N 1
ATOM 878 C CA . LEU A 1 114 ? 14.292 -9.424 -11.302 1.00 94.38 114 LEU A CA 1
ATOM 879 C C . LEU A 1 114 ? 15.165 -10.498 -10.629 1.00 94.38 114 LEU A C 1
ATOM 881 O O . LEU A 1 114 ? 14.631 -11.456 -10.061 1.00 94.38 114 LEU A O 1
ATOM 885 N N . PRO A 1 115 ? 16.502 -10.328 -10.607 1.00 94.44 115 PRO A N 1
ATOM 886 C CA . PRO A 1 115 ? 17.375 -11.205 -9.837 1.00 94.44 115 PRO A CA 1
ATOM 887 C C . PRO A 1 115 ? 16.940 -11.256 -8.361 1.00 94.44 115 PRO A C 1
ATOM 889 O O . PRO A 1 115 ? 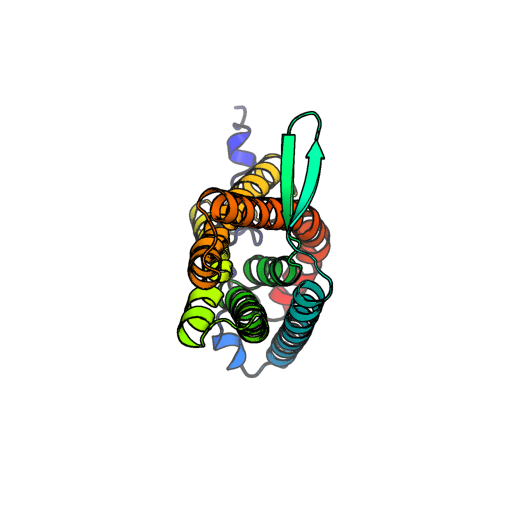16.560 -10.214 -7.821 1.00 94.44 115 PRO A O 1
ATOM 892 N N . PRO A 1 116 ? 17.046 -12.405 -7.662 1.00 94.19 116 PRO A N 1
ATOM 893 C CA . PRO A 1 116 ? 16.472 -12.576 -6.322 1.00 94.19 116 PRO A CA 1
ATOM 894 C C . PRO A 1 116 ? 16.870 -11.497 -5.304 1.00 94.19 116 PRO A C 1
ATOM 896 O O . PRO A 1 116 ? 16.021 -11.012 -4.561 1.00 94.19 116 PRO A O 1
ATOM 899 N N . GLY A 1 117 ? 18.137 -11.065 -5.298 1.00 95.12 117 GLY A N 1
ATOM 900 C CA . GLY A 1 117 ? 18.600 -9.996 -4.406 1.00 95.12 117 GLY A CA 1
ATOM 901 C C . GLY A 1 117 ? 17.926 -8.648 -4.682 1.00 95.12 117 GLY A C 1
ATOM 902 O O . GLY A 1 117 ? 17.497 -7.964 -3.753 1.00 95.12 117 GLY A O 1
ATOM 903 N N . TRP A 1 118 ? 17.759 -8.296 -5.959 1.00 95.50 118 TRP A N 1
ATOM 904 C CA . TRP A 1 118 ? 17.044 -7.084 -6.357 1.00 95.50 118 TRP A CA 1
ATOM 905 C C . TRP A 1 118 ? 15.546 -7.195 -6.104 1.00 95.50 118 TRP A C 1
ATOM 907 O O . TRP A 1 118 ? 14.954 -6.214 -5.677 1.00 95.50 118 TRP A O 1
ATOM 917 N N . ALA A 1 119 ? 14.944 -8.373 -6.289 1.00 97.12 119 ALA A N 1
ATOM 918 C CA . ALA A 1 119 ? 13.536 -8.606 -5.980 1.00 97.12 119 ALA A CA 1
ATOM 919 C C . ALA A 1 119 ? 13.239 -8.416 -4.480 1.00 97.12 119 ALA A C 1
ATOM 921 O O . ALA A 1 119 ? 12.275 -7.737 -4.127 1.00 97.12 119 ALA A O 1
ATOM 922 N N . LEU A 1 120 ? 14.099 -8.942 -3.598 1.00 97.12 120 LEU A N 1
ATOM 923 C CA . LEU A 1 120 ? 13.979 -8.774 -2.144 1.00 97.12 120 LEU A CA 1
ATOM 924 C C . LEU A 1 120 ? 14.072 -7.307 -1.715 1.00 97.12 120 LEU A C 1
ATOM 926 O O . LEU A 1 120 ? 13.286 -6.869 -0.875 1.00 97.12 120 LEU A O 1
ATOM 930 N N . LEU A 1 121 ? 15.013 -6.552 -2.292 1.00 96.88 121 LEU A N 1
ATOM 931 C CA . LEU A 1 121 ? 15.175 -5.127 -2.004 1.00 96.88 121 LEU A CA 1
ATOM 932 C C . LEU A 1 121 ? 14.025 -4.298 -2.591 1.00 96.88 121 LEU A C 1
ATOM 934 O O . LEU A 1 121 ? 13.478 -3.424 -1.923 1.00 96.88 121 LEU A O 1
ATOM 938 N N . PHE A 1 122 ? 13.629 -4.598 -3.825 1.00 96.19 122 PHE A N 1
ATOM 939 C CA . PHE A 1 122 ? 12.517 -3.955 -4.515 1.00 96.19 122 PHE A CA 1
ATOM 940 C C . PHE A 1 122 ? 11.201 -4.110 -3.749 1.00 96.19 122 PHE A C 1
ATOM 942 O O . PHE A 1 122 ? 10.429 -3.157 -3.642 1.00 96.19 122 PHE A O 1
ATOM 949 N N . ALA A 1 123 ? 10.966 -5.279 -3.152 1.00 97.69 123 ALA A N 1
ATOM 950 C CA . ALA A 1 123 ? 9.775 -5.559 -2.360 1.00 97.69 123 ALA A CA 1
ATOM 951 C C . ALA A 1 123 ? 9.616 -4.655 -1.123 1.00 97.69 123 ALA A C 1
ATOM 953 O O . ALA A 1 123 ? 8.504 -4.511 -0.617 1.00 97.69 123 ALA A O 1
ATOM 954 N N . CYS A 1 124 ? 10.686 -3.995 -0.660 1.00 97.75 124 CYS A N 1
ATOM 955 C CA . CYS A 1 124 ? 10.635 -3.021 0.435 1.00 97.75 124 CYS A CA 1
ATOM 956 C C . CYS A 1 124 ? 10.013 -1.671 0.040 1.00 97.75 124 CYS A C 1
ATOM 958 O O . CYS A 1 124 ? 9.675 -0.886 0.923 1.00 97.75 124 CYS A O 1
ATOM 960 N N . SER A 1 125 ? 9.842 -1.393 -1.254 1.00 96.94 125 SER A N 1
ATOM 961 C CA . SER A 1 125 ? 9.348 -0.108 -1.773 1.00 96.94 125 SER A CA 1
ATOM 962 C C . SER A 1 125 ? 7.955 0.268 -1.250 1.00 96.94 125 SER A C 1
ATOM 964 O O . SER A 1 125 ? 7.781 1.292 -0.592 1.00 96.94 125 SER A O 1
ATOM 966 N N . ASN A 1 126 ? 6.955 -0.586 -1.465 1.00 97.38 126 ASN A N 1
ATOM 967 C CA . ASN A 1 126 ? 5.594 -0.347 -0.980 1.00 97.38 126 ASN A CA 1
ATOM 968 C C . ASN A 1 126 ? 5.508 -0.294 0.563 1.00 97.38 126 ASN A C 1
ATOM 970 O O . ASN A 1 126 ? 4.905 0.647 1.086 1.00 97.38 126 ASN A O 1
ATOM 974 N N . PRO A 1 127 ? 6.147 -1.212 1.321 1.00 98.12 127 PRO A N 1
ATOM 975 C CA . PRO A 1 127 ? 6.294 -1.076 2.770 1.00 98.12 127 PRO A CA 1
ATOM 976 C C . PRO A 1 127 ? 6.902 0.256 3.219 1.00 98.12 127 PRO A C 1
ATOM 978 O O . PRO A 1 127 ? 6.419 0.826 4.190 1.00 98.12 127 PRO A O 1
ATOM 981 N N . LEU A 1 128 ? 7.904 0.794 2.514 1.00 97.81 128 LEU A N 1
ATOM 982 C CA . LEU A 1 128 ? 8.505 2.087 2.852 1.00 97.81 128 LEU A CA 1
ATOM 983 C C . LEU A 1 128 ? 7.480 3.229 2.783 1.00 97.81 128 LEU A C 1
ATOM 985 O O . LEU A 1 128 ? 7.384 4.015 3.724 1.00 97.81 128 LEU A O 1
ATOM 989 N N . GLY A 1 129 ? 6.674 3.301 1.719 1.00 97.31 129 GLY A N 1
ATOM 990 C CA . GLY A 1 129 ? 5.598 4.298 1.623 1.00 97.31 129 GLY A CA 1
ATOM 991 C C . GLY A 1 129 ? 4.580 4.169 2.760 1.00 97.31 129 GLY A C 1
ATOM 992 O O . GLY A 1 129 ? 4.258 5.141 3.450 1.00 97.31 129 GLY A O 1
ATOM 993 N N . LEU A 1 130 ? 4.154 2.935 3.038 1.00 97.56 130 LEU A N 1
ATOM 994 C CA . LEU A 1 130 ? 3.236 2.629 4.135 1.00 97.56 130 LEU A CA 1
ATOM 995 C C . LEU A 1 130 ? 3.816 2.946 5.522 1.00 97.56 130 LEU A C 1
ATOM 997 O O . LEU A 1 130 ? 3.068 3.337 6.421 1.00 97.56 130 LEU A O 1
ATOM 1001 N N . LEU A 1 131 ? 5.131 2.803 5.705 1.00 96.88 131 LEU A N 1
ATOM 1002 C CA . LEU A 1 131 ? 5.826 3.156 6.941 1.00 96.88 131 LEU A CA 1
ATOM 1003 C C . LEU A 1 131 ? 5.752 4.661 7.180 1.00 96.88 131 LEU A C 1
ATOM 1005 O O . LEU A 1 131 ? 5.379 5.081 8.274 1.00 96.88 131 LEU A O 1
ATOM 1009 N N . VAL A 1 132 ? 6.045 5.463 6.151 1.00 95.69 132 VAL A N 1
ATOM 1010 C CA . VAL A 1 132 ? 5.943 6.928 6.219 1.00 95.69 132 VAL A CA 1
ATOM 1011 C C . VAL A 1 132 ? 4.526 7.341 6.611 1.00 95.69 132 VAL A C 1
ATOM 1013 O O . VAL A 1 132 ? 4.349 8.091 7.572 1.00 95.69 132 VAL A O 1
ATOM 1016 N N . MET A 1 133 ? 3.510 6.784 5.947 1.00 94.75 133 MET A N 1
ATOM 1017 C CA . MET A 1 133 ? 2.109 7.040 6.292 1.00 94.75 133 MET A CA 1
ATOM 1018 C C . MET A 1 133 ? 1.789 6.666 7.745 1.00 94.75 133 MET A C 1
ATOM 1020 O O . MET A 1 133 ? 1.207 7.467 8.478 1.00 94.75 133 MET A O 1
ATOM 1024 N N . SER A 1 134 ? 2.186 5.468 8.182 1.00 93.31 134 SER A N 1
ATOM 1025 C CA . SER A 1 134 ? 1.917 4.989 9.540 1.00 93.31 134 SER A CA 1
ATOM 1026 C C . SER A 1 134 ? 2.594 5.848 10.610 1.00 93.31 134 SER A C 1
ATOM 1028 O O . SER A 1 134 ? 1.994 6.079 11.660 1.00 93.31 134 SER A O 1
ATOM 1030 N N . LEU A 1 135 ? 3.825 6.310 10.376 1.00 92.56 135 LEU A N 1
ATOM 1031 C CA . LEU A 1 135 ? 4.554 7.164 11.315 1.00 92.56 135 LEU A CA 1
ATOM 1032 C C . LEU A 1 135 ? 3.902 8.542 11.425 1.00 92.56 135 LEU A C 1
ATOM 1034 O O . LEU A 1 135 ? 3.664 9.021 12.532 1.00 92.56 135 LEU A O 1
ATOM 1038 N N . VAL A 1 136 ? 3.547 9.158 10.297 1.00 91.88 136 VAL A N 1
ATOM 1039 C CA . VAL A 1 136 ? 2.904 10.477 10.294 1.00 91.88 136 VAL A CA 1
ATOM 1040 C C . VAL A 1 136 ? 1.574 10.443 11.048 1.00 91.88 136 VAL A C 1
ATOM 1042 O O . VAL A 1 136 ? 1.356 11.270 11.936 1.00 91.88 136 VAL A O 1
ATOM 1045 N N . TYR A 1 137 ? 0.718 9.452 10.789 1.00 89.62 137 TYR A N 1
ATOM 1046 C CA . TYR A 1 137 ? -0.540 9.318 11.528 1.00 89.62 137 TYR A CA 1
ATOM 1047 C C . TYR A 1 137 ? -0.344 9.036 13.022 1.00 89.62 137 TYR A C 1
ATOM 1049 O O . TYR A 1 137 ? -1.155 9.473 13.840 1.00 89.62 137 TYR A O 1
ATOM 1057 N N . ARG A 1 138 ? 0.743 8.354 13.399 1.00 85.56 138 ARG A N 1
ATOM 1058 C CA . ARG A 1 138 ? 1.089 8.126 14.806 1.00 85.56 138 ARG A CA 1
ATOM 1059 C C . ARG A 1 138 ? 1.515 9.411 15.526 1.00 85.56 138 ARG A C 1
ATOM 1061 O O . ARG A 1 138 ? 1.299 9.521 16.729 1.00 85.56 138 ARG A O 1
ATOM 1068 N N . HIS A 1 139 ? 2.107 10.374 14.822 1.00 85.94 139 HIS A N 1
ATOM 1069 C CA . HIS A 1 139 ? 2.626 11.601 15.434 1.00 85.94 139 HIS A CA 1
ATOM 1070 C C . HIS A 1 139 ? 1.652 12.785 15.386 1.00 85.94 139 HIS A C 1
ATOM 1072 O O . HIS A 1 139 ? 1.586 13.546 16.347 1.00 85.94 139 HIS A O 1
ATOM 1078 N N . VAL A 1 140 ? 0.885 12.944 14.303 1.00 82.38 140 VAL A N 1
ATOM 1079 C CA . VAL A 1 140 ? 0.073 14.155 14.066 1.00 82.38 140 VAL A CA 1
ATOM 1080 C C . VAL A 1 140 ? -1.322 14.081 14.712 1.00 82.38 140 VAL A C 1
ATOM 1082 O O . VAL A 1 140 ? -2.011 15.090 14.815 1.00 82.38 140 VAL A O 1
ATOM 1085 N N . LYS A 1 141 ? -1.734 12.907 15.212 1.00 77.69 141 LYS A N 1
ATOM 1086 C CA . LYS A 1 141 ? -3.016 12.675 15.912 1.00 77.69 141 LYS A CA 1
ATOM 1087 C C . LYS A 1 141 ? -4.269 13.171 15.163 1.00 77.69 141 LYS A C 1
ATOM 1089 O O . LYS A 1 141 ? -5.264 13.552 15.774 1.00 77.69 141 LYS A O 1
ATOM 1094 N N . VAL A 1 142 ? -4.233 13.147 13.832 1.00 82.25 142 VAL A N 1
ATOM 1095 C CA . VAL A 1 142 ? -5.390 13.421 12.964 1.00 82.25 142 VAL A CA 1
ATOM 1096 C C . VAL A 1 142 ? -6.106 12.111 12.643 1.00 82.25 142 VAL A C 1
ATOM 1098 O O . VAL A 1 142 ? -5.475 11.055 12.543 1.00 82.25 142 VAL A O 1
ATOM 1101 N N . ARG A 1 143 ? -7.431 12.178 12.472 1.00 84.62 143 ARG A N 1
ATOM 1102 C CA . ARG A 1 143 ? -8.253 11.028 12.081 1.00 84.62 143 ARG A CA 1
ATOM 1103 C C . ARG A 1 143 ? -7.823 10.489 10.715 1.00 84.62 143 ARG A C 1
ATOM 1105 O O . ARG A 1 143 ? -7.754 11.256 9.759 1.00 84.62 143 ARG A O 1
ATOM 1112 N N . TYR A 1 144 ? -7.595 9.179 10.600 1.00 86.44 144 TYR A N 1
ATOM 1113 C CA . TYR A 1 144 ? -7.243 8.557 9.309 1.00 86.44 144 TYR A CA 1
ATOM 1114 C C . TYR A 1 144 ? -8.445 8.332 8.383 1.00 86.44 144 TYR A C 1
ATOM 1116 O O . TYR A 1 144 ? -8.271 8.035 7.202 1.00 86.44 144 TYR A O 1
ATOM 1124 N N . VAL A 1 145 ? -9.667 8.463 8.905 1.00 90.56 145 VAL A N 1
ATOM 1125 C CA . VAL A 1 145 ? -10.892 8.424 8.102 1.00 90.56 145 VAL A CA 1
ATOM 1126 C C . VAL A 1 145 ? -11.179 9.830 7.566 1.00 90.56 145 VAL A C 1
ATOM 1128 O O . VAL A 1 145 ? -11.319 10.754 8.372 1.00 90.56 145 VAL A O 1
ATOM 1131 N N . PRO A 1 146 ? -11.329 10.016 6.241 1.00 89.62 146 PRO A N 1
ATOM 1132 C CA . PRO A 1 146 ? -11.533 11.329 5.629 1.00 89.62 146 PRO A CA 1
ATOM 1133 C C . PRO A 1 146 ? -12.988 11.826 5.773 1.00 89.62 146 PRO A C 1
ATOM 1135 O O . PRO A 1 146 ? -13.652 12.131 4.789 1.00 89.62 146 PRO A O 1
ATOM 1138 N N . SER A 1 147 ? -13.519 11.882 7.001 1.00 89.50 147 SER A N 1
ATOM 1139 C CA . SER A 1 147 ? -14.923 12.235 7.292 1.00 89.50 147 SER A CA 1
ATOM 1140 C C . SER A 1 147 ? -15.187 13.738 7.432 1.00 89.50 147 SER A C 1
ATOM 1142 O O . SER A 1 147 ? -16.334 14.156 7.559 1.00 89.50 147 SER A O 1
ATOM 1144 N N . SER A 1 148 ? -14.137 14.556 7.478 1.00 90.31 148 SER A N 1
ATOM 1145 C CA . SER A 1 148 ? -14.204 16.019 7.528 1.00 90.31 148 SER A CA 1
ATOM 1146 C C . SER A 1 148 ? -13.206 16.610 6.538 1.00 90.31 148 SER A C 1
ATOM 1148 O O . SER A 1 148 ? -12.250 15.938 6.152 1.00 90.31 148 SER A O 1
ATOM 1150 N N . LEU A 1 149 ? -13.393 17.873 6.142 1.00 89.69 149 LEU A N 1
ATOM 1151 C CA . LEU A 1 149 ? -12.483 18.539 5.204 1.00 89.69 149 LEU A CA 1
ATOM 1152 C C . LEU A 1 149 ? -11.012 18.501 5.678 1.00 89.69 149 LEU A C 1
ATOM 1154 O O . LEU A 1 149 ? -10.166 18.106 4.880 1.00 89.69 149 LEU A O 1
ATOM 1158 N N . PRO A 1 150 ? -10.671 18.797 6.951 1.00 90.56 150 PRO A N 1
ATOM 1159 C CA . PRO A 1 150 ? -9.288 18.680 7.420 1.00 90.56 150 PRO A CA 1
ATOM 1160 C C . PRO A 1 150 ? -8.739 17.250 7.366 1.00 90.56 150 PRO A C 1
ATOM 1162 O O . PRO A 1 150 ? -7.615 17.052 6.911 1.00 90.56 150 PRO A O 1
ATOM 1165 N N . ALA A 1 151 ? -9.527 16.249 7.775 1.00 90.12 151 ALA A N 1
ATOM 1166 C CA . ALA A 1 151 ? -9.108 14.848 7.720 1.00 90.12 151 ALA A CA 1
ATOM 1167 C C . ALA A 1 151 ? -8.922 14.372 6.271 1.00 90.12 151 ALA A C 1
ATOM 1169 O O . ALA A 1 151 ? -7.972 13.657 5.972 1.00 90.12 151 ALA A O 1
ATOM 1170 N N . MET A 1 152 ? -9.783 14.820 5.354 1.00 94.19 152 MET A N 1
ATOM 1171 C CA . MET A 1 152 ? -9.673 14.542 3.924 1.00 94.19 152 MET A CA 1
ATOM 1172 C C . MET A 1 152 ? -8.422 15.180 3.317 1.00 94.19 152 MET A C 1
ATOM 1174 O O . MET A 1 152 ? -7.658 14.487 2.652 1.00 94.19 152 MET A O 1
ATOM 1178 N N . LEU A 1 153 ? -8.173 16.469 3.566 1.00 94.69 153 LEU A N 1
ATOM 1179 C CA . LEU A 1 153 ? -6.974 17.154 3.069 1.00 94.69 153 LEU A CA 1
ATOM 1180 C C . LEU A 1 153 ? -5.695 16.504 3.611 1.00 94.69 153 LEU A C 1
ATOM 1182 O O . LEU A 1 153 ? -4.736 16.299 2.863 1.00 94.69 153 LEU A O 1
ATOM 1186 N N . PHE A 1 154 ? -5.695 16.125 4.890 1.00 94.38 154 PHE A N 1
ATOM 1187 C CA . PHE A 1 154 ? -4.578 15.414 5.501 1.00 94.38 154 PHE A CA 1
ATOM 1188 C C . PHE A 1 154 ? -4.376 14.028 4.879 1.00 94.38 154 PHE A C 1
ATOM 1190 O O . PHE A 1 154 ? -3.256 13.684 4.506 1.00 94.38 154 PHE A O 1
ATOM 1197 N N . PHE A 1 155 ? -5.459 13.268 4.696 1.00 95.44 155 PHE A N 1
ATOM 1198 C CA . PHE A 1 155 ? -5.441 11.958 4.052 1.00 95.44 155 PHE A CA 1
ATOM 1199 C C . PHE A 1 155 ? -4.894 12.029 2.622 1.00 95.44 155 PHE A C 1
ATOM 1201 O O . PHE A 1 155 ? -4.011 11.252 2.266 1.00 95.44 155 PHE A O 1
ATOM 1208 N N . VAL A 1 156 ? -5.349 12.992 1.819 1.00 97.31 156 VAL A N 1
ATOM 1209 C CA . VAL A 1 156 ? -4.838 13.214 0.458 1.00 97.31 156 VAL A CA 1
ATOM 1210 C C . VAL A 1 156 ? -3.344 13.545 0.492 1.00 97.31 156 VAL A C 1
ATOM 1212 O O . VAL A 1 156 ? -2.561 12.936 -0.235 1.00 97.31 156 VAL A O 1
ATOM 1215 N N . THR A 1 157 ? -2.928 14.445 1.384 1.00 96.94 157 THR A N 1
ATOM 1216 C CA . THR A 1 157 ? -1.520 14.849 1.519 1.00 96.94 157 THR A CA 1
ATOM 1217 C C . THR A 1 157 ? -0.624 13.665 1.882 1.00 96.94 157 THR A C 1
ATOM 1219 O O . THR A 1 157 ? 0.411 13.450 1.253 1.00 96.94 157 THR A O 1
ATOM 1222 N N . ILE A 1 158 ? -1.018 12.851 2.865 1.00 96.38 158 ILE A N 1
ATOM 1223 C CA . ILE A 1 158 ? -0.201 11.706 3.275 1.00 96.38 158 ILE A CA 1
ATOM 1224 C C . ILE A 1 158 ? -0.225 10.569 2.247 1.00 96.38 158 ILE A C 1
ATOM 1226 O O . ILE A 1 158 ? 0.787 9.888 2.089 1.00 96.38 158 ILE A O 1
ATOM 1230 N N . CYS A 1 159 ? -1.317 10.398 1.490 1.00 97.31 159 CYS A N 1
ATOM 1231 C CA . CYS A 1 159 ? -1.344 9.488 0.342 1.00 97.31 159 CYS A CA 1
ATOM 1232 C C . CYS A 1 159 ? -0.305 9.892 -0.708 1.00 97.31 159 CYS A C 1
ATOM 1234 O O . CYS A 1 159 ? 0.405 9.029 -1.215 1.00 97.31 159 CYS A O 1
ATOM 1236 N N . PHE A 1 160 ? -0.173 11.190 -1.000 1.00 97.94 160 PHE A N 1
ATOM 1237 C CA . PHE A 1 160 ? 0.831 11.690 -1.941 1.00 97.94 160 PHE A CA 1
ATOM 1238 C C . PHE A 1 160 ? 2.260 11.412 -1.451 1.00 97.94 160 PHE A C 1
ATOM 1240 O O . PHE A 1 160 ? 3.054 10.808 -2.171 1.00 97.94 160 PHE A O 1
ATOM 1247 N N . ILE A 1 161 ? 2.573 11.767 -0.201 1.00 97.50 161 ILE A N 1
ATOM 1248 C CA . ILE A 1 161 ? 3.904 11.542 0.394 1.00 97.50 161 ILE A CA 1
ATOM 1249 C C . ILE A 1 161 ? 4.248 10.043 0.430 1.00 97.50 161 ILE A C 1
ATOM 1251 O O . ILE A 1 161 ? 5.368 9.647 0.097 1.00 97.50 161 ILE A O 1
ATOM 1255 N N . SER A 1 162 ? 3.282 9.203 0.811 1.00 97.50 162 SER A N 1
ATOM 1256 C CA . SER A 1 162 ? 3.411 7.743 0.810 1.00 97.50 162 SER A CA 1
ATOM 1257 C C . SER A 1 162 ? 3.682 7.207 -0.596 1.00 97.50 162 SER A C 1
ATOM 1259 O O . SER A 1 162 ? 4.614 6.427 -0.790 1.00 97.50 162 SER A O 1
ATOM 1261 N N . ALA A 1 163 ? 2.928 7.673 -1.595 1.00 97.62 163 ALA A N 1
ATOM 1262 C CA . ALA A 1 163 ? 3.074 7.244 -2.978 1.00 97.62 163 ALA A CA 1
ATOM 1263 C C . ALA A 1 163 ? 4.450 7.607 -3.552 1.00 97.62 163 ALA A C 1
ATOM 1265 O O . ALA A 1 163 ? 5.119 6.736 -4.107 1.00 97.62 163 ALA A O 1
ATOM 1266 N N . VAL A 1 164 ? 4.922 8.840 -3.344 1.00 97.12 164 VAL A N 1
ATOM 1267 C CA . VAL A 1 164 ? 6.268 9.274 -3.762 1.00 97.12 164 VAL A CA 1
ATOM 1268 C C . VAL A 1 164 ? 7.355 8.442 -3.076 1.00 97.12 164 VAL A C 1
ATOM 1270 O O . VAL A 1 164 ? 8.297 7.995 -3.729 1.00 97.12 164 VAL A O 1
ATOM 1273 N N . SER A 1 165 ? 7.195 8.172 -1.777 1.00 97.31 165 SER A N 1
ATOM 1274 C CA . SER A 1 165 ? 8.128 7.339 -1.008 1.00 97.31 165 SER A CA 1
ATOM 1275 C C . SER A 1 165 ? 8.159 5.897 -1.529 1.00 97.31 165 SER A C 1
ATOM 1277 O O . SER A 1 165 ? 9.235 5.324 -1.700 1.00 97.31 165 SER A O 1
ATOM 1279 N N . SER A 1 166 ? 6.993 5.324 -1.855 1.00 96.50 166 SER A N 1
ATOM 1280 C CA . SER A 1 166 ? 6.885 3.984 -2.447 1.00 96.50 166 SER A CA 1
ATOM 1281 C C . SER A 1 166 ? 7.495 3.904 -3.847 1.00 96.50 166 SER A C 1
ATOM 1283 O O . SER A 1 166 ? 8.135 2.915 -4.195 1.00 96.50 166 SER A O 1
ATOM 1285 N N . ALA A 1 167 ? 7.375 4.972 -4.638 1.00 96.00 167 ALA A N 1
ATOM 1286 C CA . ALA A 1 167 ? 7.861 5.003 -6.009 1.00 96.00 167 ALA A CA 1
ATOM 1287 C C . ALA A 1 167 ? 9.390 4.978 -6.114 1.00 96.00 167 ALA A C 1
ATOM 1289 O O . ALA A 1 167 ? 9.903 4.756 -7.201 1.00 96.00 167 ALA A O 1
ATOM 1290 N N . THR A 1 168 ? 10.137 5.121 -5.015 1.00 93.94 168 THR A N 1
ATOM 1291 C CA . THR A 1 168 ? 11.602 4.938 -5.005 1.00 93.94 168 THR A CA 1
ATOM 1292 C C . THR A 1 168 ? 12.044 3.555 -5.504 1.00 93.94 168 THR A C 1
ATOM 1294 O O . THR A 1 168 ? 13.137 3.421 -6.057 1.00 93.94 168 THR A O 1
ATOM 1297 N N . GLY A 1 169 ? 11.181 2.534 -5.409 1.00 93.00 169 GLY A N 1
ATOM 1298 C CA . GLY A 1 169 ? 11.420 1.219 -6.014 1.00 93.00 169 GLY A CA 1
ATOM 1299 C C . GLY A 1 169 ? 11.594 1.258 -7.538 1.00 93.00 169 GLY A C 1
ATOM 1300 O O . GLY A 1 169 ? 12.273 0.395 -8.098 1.00 93.00 169 GLY A O 1
ATOM 1301 N N . SER A 1 170 ? 11.060 2.282 -8.215 1.00 93.69 170 SER A N 1
ATOM 1302 C CA . SER A 1 170 ? 11.208 2.455 -9.663 1.00 93.69 170 SER A CA 1
ATOM 1303 C C . SER A 1 170 ? 12.666 2.621 -10.085 1.00 93.69 170 SER A C 1
ATOM 1305 O O . SER A 1 170 ? 13.010 2.275 -11.212 1.00 93.69 170 SER A O 1
ATOM 1307 N N . PHE A 1 171 ? 13.549 3.096 -9.202 1.00 94.06 171 PHE A N 1
ATOM 1308 C CA . PHE A 1 171 ? 14.971 3.234 -9.510 1.00 94.06 171 PHE A CA 1
ATOM 1309 C C . PHE A 1 171 ? 15.664 1.873 -9.594 1.00 94.06 171 PHE A C 1
ATOM 1311 O O . PHE A 1 171 ? 16.466 1.657 -10.500 1.00 94.06 171 PHE A O 1
ATOM 1318 N N . ILE A 1 172 ? 15.296 0.923 -8.728 1.00 93.81 172 ILE A N 1
ATOM 1319 C CA . ILE A 1 172 ? 15.775 -0.468 -8.804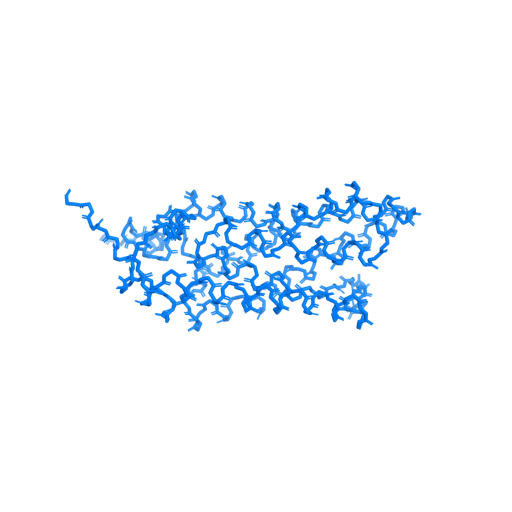 1.00 93.81 172 ILE A CA 1
ATOM 1320 C C . ILE A 1 172 ? 15.277 -1.118 -10.096 1.00 93.81 172 ILE A C 1
ATOM 1322 O O . ILE A 1 172 ? 16.044 -1.775 -10.805 1.00 93.81 172 ILE A O 1
ATOM 1326 N N . TRP A 1 173 ? 14.001 -0.900 -10.426 1.00 91.44 173 TRP A N 1
ATOM 1327 C CA . TRP A 1 173 ? 13.409 -1.372 -11.674 1.00 91.44 173 TRP A CA 1
ATOM 1328 C C . TRP A 1 173 ? 14.129 -0.800 -12.898 1.00 91.44 173 TRP A C 1
ATOM 1330 O O . TRP A 1 173 ? 14.516 -1.541 -13.799 1.00 91.44 173 TRP A O 1
ATOM 1340 N N . SER A 1 174 ? 14.350 0.513 -12.909 1.00 93.56 174 SER A N 1
ATOM 1341 C CA . SER A 1 174 ? 14.976 1.234 -14.018 1.00 93.56 174 SER A CA 1
ATOM 1342 C C . SER A 1 174 ? 16.428 0.823 -14.213 1.00 93.56 174 SER A C 1
ATOM 1344 O O . SER A 1 174 ? 16.854 0.609 -15.345 1.00 93.56 174 SER A O 1
ATOM 1346 N N . TYR A 1 175 ? 17.166 0.646 -13.115 1.00 93.00 175 TYR A N 1
ATOM 1347 C CA . TYR A 1 175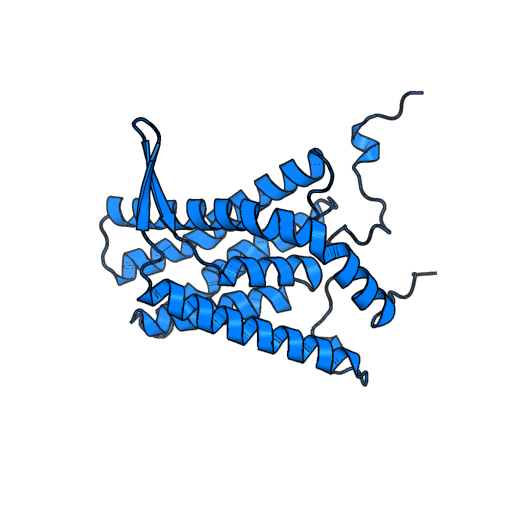 ? 18.525 0.118 -13.133 1.00 93.00 175 TYR A CA 1
ATOM 1348 C C . TYR A 1 175 ? 18.566 -1.300 -13.716 1.00 93.00 175 TYR A C 1
ATOM 1350 O O . TYR A 1 175 ? 19.337 -1.571 -14.636 1.00 93.00 175 TYR A O 1
ATOM 1358 N N . SER A 1 176 ? 17.688 -2.187 -13.238 1.00 91.12 176 SER A N 1
ATOM 1359 C CA . SER A 1 176 ? 17.642 -3.590 -13.675 1.00 91.12 176 SER A CA 1
ATOM 1360 C C . SER A 1 176 ? 17.266 -3.730 -15.154 1.00 91.12 176 SER A C 1
ATOM 1362 O O . SER A 1 176 ? 17.809 -4.583 -15.851 1.00 91.12 176 SER A O 1
ATOM 1364 N N . ASN A 1 177 ? 16.385 -2.857 -15.648 1.00 89.12 177 ASN A N 1
ATOM 1365 C CA . ASN A 1 177 ? 15.929 -2.837 -17.039 1.00 89.12 177 ASN A CA 1
ATOM 1366 C C . ASN A 1 177 ? 16.758 -1.913 -17.949 1.00 89.12 177 ASN A C 1
ATOM 1368 O O . ASN A 1 177 ? 16.411 -1.742 -19.115 1.00 89.12 177 ASN A O 1
ATOM 1372 N N . LYS A 1 178 ? 17.851 -1.323 -17.441 1.00 92.81 178 LYS A N 1
ATOM 1373 C CA . LYS A 1 178 ? 18.754 -0.428 -18.190 1.00 92.81 178 LYS A CA 1
ATOM 1374 C C . LYS A 1 178 ? 18.019 0.722 -18.895 1.00 92.81 178 LYS A C 1
ATOM 1376 O O . LYS A 1 178 ? 18.337 1.070 -20.032 1.00 92.81 178 LYS A O 1
ATOM 1381 N N . LEU A 1 179 ? 17.019 1.298 -18.229 1.00 92.44 179 LEU A N 1
ATOM 1382 C CA . LEU A 1 179 ? 16.242 2.403 -18.787 1.00 92.44 179 LEU A CA 1
ATOM 1383 C C . LEU A 1 179 ? 17.091 3.677 -18.886 1.00 92.44 179 LEU A C 1
ATOM 1385 O O . LEU A 1 179 ? 17.977 3.923 -18.066 1.00 92.44 179 LEU A O 1
ATOM 1389 N N . SER A 1 180 ? 16.785 4.518 -19.876 1.00 94.12 180 SER A N 1
ATOM 1390 C CA . SER A 1 180 ? 17.342 5.872 -19.961 1.00 94.12 180 SER A CA 1
ATOM 1391 C C . SER A 1 180 ? 16.853 6.739 -18.795 1.00 94.12 180 SER A C 1
ATOM 1393 O O . SER A 1 180 ? 15.863 6.410 -18.142 1.00 94.12 180 SER A O 1
ATOM 1395 N N . ALA A 1 181 ? 17.492 7.889 -18.560 1.00 91.31 181 ALA A N 1
ATOM 1396 C CA . ALA A 1 181 ? 17.040 8.836 -17.535 1.00 91.31 181 ALA A CA 1
ATOM 1397 C C . ALA A 1 181 ? 15.574 9.266 -17.742 1.00 91.31 181 ALA A C 1
ATOM 1399 O O . ALA A 1 181 ? 14.805 9.324 -16.785 1.00 91.31 181 ALA A O 1
ATOM 1400 N N . MET A 1 182 ? 15.170 9.488 -18.998 1.00 90.62 182 MET A N 1
ATOM 1401 C CA . MET A 1 182 ? 13.786 9.824 -19.338 1.00 90.62 182 MET A CA 1
ATOM 1402 C C . MET A 1 182 ? 12.832 8.651 -19.068 1.00 90.62 182 MET A C 1
ATOM 1404 O O . MET A 1 182 ? 11.760 8.845 -18.502 1.00 90.62 182 MET A O 1
ATOM 1408 N N . GLY A 1 183 ? 13.238 7.421 -19.402 1.00 89.50 183 GLY A N 1
ATOM 1409 C CA . GLY A 1 183 ? 12.456 6.222 -19.094 1.00 89.50 183 GLY A CA 1
ATOM 1410 C C . GLY A 1 183 ? 12.302 5.999 -17.587 1.00 89.50 183 GLY A C 1
ATOM 1411 O O . GLY A 1 183 ? 11.207 5.713 -17.114 1.00 89.50 183 GLY A O 1
ATOM 1412 N N . ALA A 1 184 ? 13.373 6.200 -16.819 1.00 91.88 184 ALA A N 1
ATOM 1413 C CA . ALA A 1 184 ? 13.347 6.100 -15.363 1.00 91.88 184 ALA A CA 1
ATOM 1414 C C . ALA A 1 184 ? 12.417 7.146 -14.730 1.00 91.88 184 ALA A C 1
ATOM 1416 O O . ALA A 1 184 ? 11.649 6.818 -13.823 1.00 91.88 184 ALA A O 1
ATOM 1417 N N . PHE A 1 185 ? 12.439 8.384 -15.237 1.00 91.50 185 PHE A N 1
ATOM 1418 C CA . PHE A 1 185 ? 11.514 9.433 -14.813 1.00 91.50 185 PHE A CA 1
ATOM 1419 C C . PHE A 1 185 ? 10.057 9.058 -15.107 1.00 91.50 185 PHE A C 1
ATOM 1421 O O . PHE A 1 185 ? 9.225 9.149 -14.209 1.00 91.50 185 PHE A O 1
ATOM 1428 N N . ALA A 1 186 ? 9.758 8.568 -16.314 1.00 90.06 186 ALA A N 1
ATOM 1429 C CA . ALA A 1 186 ? 8.407 8.157 -16.696 1.00 90.06 186 ALA A CA 1
ATOM 1430 C C . ALA A 1 186 ? 7.870 7.010 -15.818 1.00 90.06 186 ALA A C 1
ATOM 1432 O O . ALA A 1 186 ? 6.719 7.049 -15.381 1.00 90.06 186 ALA A O 1
ATOM 1433 N N . VAL A 1 187 ? 8.706 6.014 -15.496 1.00 91.38 187 VAL A N 1
ATOM 1434 C CA . VAL A 1 187 ? 8.329 4.921 -14.581 1.00 91.38 187 VAL A CA 1
ATOM 1435 C C . VAL A 1 187 ? 8.097 5.454 -13.168 1.00 91.38 187 VAL A C 1
ATOM 1437 O O . VAL A 1 187 ? 7.065 5.162 -12.568 1.00 91.38 187 VAL A O 1
ATOM 1440 N N . TRP A 1 188 ? 9.023 6.258 -12.635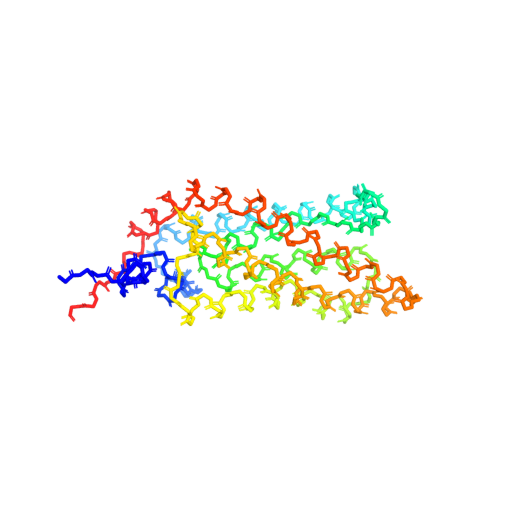 1.00 94.62 188 TRP A N 1
ATOM 1441 C CA . TRP A 1 188 ? 8.870 6.870 -11.314 1.00 94.62 188 TRP A CA 1
ATOM 1442 C C . TRP A 1 188 ? 7.585 7.698 -11.216 1.00 94.62 188 TRP A C 1
ATOM 1444 O O . TRP A 1 188 ? 6.812 7.511 -10.274 1.00 94.62 188 TRP A O 1
ATOM 1454 N N . GLN A 1 189 ? 7.330 8.551 -12.214 1.00 93.75 189 GLN A N 1
ATOM 1455 C CA . GLN A 1 189 ? 6.118 9.354 -12.317 1.00 93.75 189 GLN A CA 1
ATOM 1456 C C . GLN A 1 189 ? 4.876 8.470 -12.313 1.00 93.75 189 GLN A C 1
ATOM 1458 O O . GLN A 1 189 ? 3.978 8.687 -11.504 1.00 93.75 189 GLN A O 1
ATOM 1463 N N . GLY A 1 190 ? 4.849 7.460 -13.186 1.00 92.12 190 GLY A N 1
ATOM 1464 C CA . GLY A 1 190 ? 3.709 6.567 -13.342 1.00 92.12 190 GLY A CA 1
ATOM 1465 C C . GLY A 1 190 ? 3.343 5.793 -12.086 1.00 92.12 190 GLY A C 1
ATOM 1466 O O . GLY A 1 190 ? 2.174 5.464 -11.878 1.00 92.12 190 GLY A O 1
ATOM 1467 N N . TRP A 1 191 ? 4.333 5.505 -11.246 1.00 94.31 191 TRP A N 1
ATOM 1468 C CA . TRP A 1 191 ? 4.127 4.758 -10.015 1.00 94.31 191 TRP A CA 1
ATOM 1469 C C . TRP A 1 191 ? 3.593 5.641 -8.904 1.00 94.31 191 TRP A C 1
ATOM 1471 O O . TRP A 1 191 ? 2.592 5.278 -8.291 1.00 94.31 191 TRP A O 1
ATOM 1481 N N . TRP A 1 192 ? 4.203 6.805 -8.644 1.00 95.19 192 TRP A N 1
ATOM 1482 C CA . TRP A 1 192 ? 3.679 7.662 -7.581 1.00 95.19 192 TRP A CA 1
ATOM 1483 C C . TRP A 1 192 ? 2.315 8.242 -7.963 1.00 95.19 192 TRP A C 1
ATOM 1485 O O . TRP A 1 192 ? 1.440 8.288 -7.103 1.00 95.19 192 TRP A O 1
ATOM 1495 N N . SER A 1 193 ? 2.096 8.634 -9.224 1.00 94.00 193 SER A N 1
ATOM 1496 C CA . SER A 1 193 ? 0.821 9.212 -9.672 1.00 94.00 193 SER A CA 1
ATOM 1497 C C . SER A 1 193 ? -0.310 8.191 -9.552 1.00 94.00 193 SER A C 1
ATOM 1499 O O . SER A 1 193 ? -1.364 8.479 -8.981 1.00 94.00 193 SER A O 1
ATOM 1501 N N . GLY A 1 194 ? -0.053 6.970 -10.022 1.00 93.19 194 GLY A N 1
ATOM 1502 C CA . GLY A 1 194 ? -0.984 5.859 -9.982 1.00 93.19 194 GLY A CA 1
ATOM 1503 C C . GLY A 1 194 ? -1.294 5.401 -8.566 1.00 93.19 194 GLY A C 1
ATOM 1504 O O . GLY A 1 194 ? -2.462 5.352 -8.182 1.00 93.19 194 GLY A O 1
ATOM 1505 N N . ASN A 1 195 ? -0.264 5.172 -7.748 1.00 95.06 195 ASN A N 1
ATOM 1506 C CA . ASN A 1 195 ? -0.441 4.797 -6.346 1.00 95.06 195 ASN A CA 1
ATOM 1507 C C . ASN A 1 195 ? -1.193 5.881 -5.565 1.00 95.06 195 ASN A C 1
ATOM 1509 O O . ASN A 1 195 ? -2.086 5.557 -4.781 1.00 95.06 195 ASN A O 1
ATOM 1513 N N . PHE A 1 196 ? -0.867 7.158 -5.785 1.00 96.56 196 PHE A N 1
ATOM 1514 C CA . PHE A 1 196 ? -1.545 8.286 -5.150 1.00 96.56 196 PHE A CA 1
ATOM 1515 C C . PHE A 1 196 ? -3.031 8.310 -5.508 1.00 96.56 196 PHE A C 1
ATOM 1517 O O . PHE A 1 196 ? -3.879 8.244 -4.615 1.00 96.56 196 PHE A O 1
ATOM 1524 N N . LEU A 1 197 ? -3.344 8.361 -6.805 1.00 94.75 197 LEU A N 1
ATOM 1525 C CA . LEU A 1 197 ? -4.715 8.478 -7.284 1.00 94.75 197 LEU A CA 1
ATOM 1526 C C . LEU A 1 197 ? -5.543 7.258 -6.878 1.00 94.75 197 LEU A C 1
ATOM 1528 O O . LEU A 1 197 ? -6.636 7.408 -6.336 1.00 94.75 197 LEU A O 1
ATOM 1532 N N . GLN A 1 198 ? -5.000 6.052 -7.058 1.00 94.56 198 GLN A N 1
ATOM 1533 C CA . GLN A 1 198 ? -5.665 4.823 -6.645 1.00 94.56 198 GLN A CA 1
ATOM 1534 C C . GLN A 1 198 ? -5.942 4.827 -5.143 1.00 94.56 198 GLN A C 1
ATOM 1536 O O . GLN A 1 198 ? -7.063 4.531 -4.739 1.00 94.56 198 GLN A O 1
ATOM 1541 N N . THR A 1 199 ? -4.963 5.170 -4.304 1.00 95.19 199 THR A N 1
ATOM 1542 C CA . THR A 1 199 ? -5.150 5.161 -2.845 1.00 95.19 199 THR A CA 1
ATOM 1543 C C . THR A 1 199 ? -6.217 6.168 -2.429 1.00 95.19 199 THR A C 1
ATOM 1545 O O . THR A 1 199 ? -7.100 5.829 -1.645 1.00 95.19 199 THR A O 1
ATOM 1548 N N . VAL A 1 200 ? -6.215 7.375 -2.999 1.00 96.44 200 VAL A N 1
ATOM 1549 C CA . VAL A 1 200 ? -7.242 8.383 -2.699 1.00 96.44 200 VAL A CA 1
ATOM 1550 C C . VAL A 1 200 ? -8.631 7.916 -3.139 1.00 96.44 200 VAL A C 1
ATOM 1552 O O . VAL A 1 200 ? -9.564 7.934 -2.334 1.00 96.44 200 VAL A O 1
ATOM 1555 N N . LEU A 1 201 ? -8.765 7.458 -4.387 1.00 96.00 201 LEU A N 1
ATOM 1556 C CA . LEU A 1 201 ? -10.053 7.095 -4.983 1.00 96.00 201 LEU A CA 1
ATOM 1557 C C . LEU A 1 201 ? -10.624 5.772 -4.463 1.00 96.00 201 LEU A C 1
ATOM 1559 O O . LEU A 1 201 ? -11.835 5.582 -4.504 1.00 96.00 201 LEU A O 1
ATOM 1563 N N . THR A 1 202 ? -9.782 4.860 -3.973 1.00 95.88 202 THR A N 1
ATOM 1564 C CA . THR A 1 202 ? -10.230 3.549 -3.475 1.00 95.88 202 THR A CA 1
ATOM 1565 C C . THR A 1 202 ? -10.220 3.480 -1.951 1.00 95.88 202 THR A C 1
ATOM 1567 O O . THR A 1 202 ? -11.260 3.208 -1.351 1.00 95.88 202 THR A O 1
ATOM 1570 N N . CYS A 1 203 ? -9.094 3.772 -1.290 1.00 94.94 203 CYS A N 1
ATOM 1571 C CA . CYS A 1 203 ? -9.004 3.659 0.165 1.00 94.94 203 CYS A CA 1
ATOM 1572 C C . CYS A 1 203 ? -9.878 4.698 0.866 1.00 94.94 203 CYS A C 1
ATOM 1574 O O . CYS A 1 203 ? -10.508 4.351 1.856 1.00 94.94 203 CYS A O 1
ATOM 1576 N N . GLY A 1 204 ? -9.969 5.936 0.367 1.00 93.38 204 GLY A N 1
ATOM 1577 C CA . GLY A 1 204 ? -10.794 6.981 0.987 1.00 93.38 204 GLY A CA 1
ATOM 1578 C C . GLY A 1 204 ? -12.259 6.550 1.187 1.00 93.38 204 GLY A C 1
ATOM 1579 O O . GLY A 1 204 ? -12.722 6.489 2.331 1.00 93.38 204 GLY A O 1
ATOM 1580 N N . PRO A 1 205 ? -12.979 6.171 0.112 1.00 95.00 205 PRO A N 1
ATOM 1581 C CA . PRO A 1 205 ? -14.342 5.647 0.216 1.00 95.00 205 PRO A CA 1
ATOM 1582 C C . PRO A 1 205 ? -14.447 4.364 1.051 1.00 95.00 205 PRO A C 1
ATOM 1584 O O . PRO A 1 205 ? -15.349 4.237 1.879 1.00 95.00 205 PRO A O 1
ATOM 1587 N N . LEU A 1 206 ? -13.511 3.422 0.890 1.00 96.25 206 LEU A N 1
ATOM 1588 C CA . LEU A 1 206 ? -13.523 2.165 1.647 1.00 96.25 206 LEU A CA 1
ATOM 1589 C C . LEU A 1 206 ? -13.299 2.381 3.149 1.00 96.25 206 LEU A C 1
ATOM 1591 O O . LEU A 1 206 ? -13.885 1.667 3.960 1.00 96.25 206 LEU A O 1
ATOM 1595 N N . LEU A 1 207 ? -12.513 3.384 3.542 1.00 94.50 207 LEU A N 1
ATOM 1596 C CA . LEU A 1 207 ? -12.353 3.780 4.939 1.00 94.50 207 LEU A CA 1
ATOM 1597 C C . LEU A 1 207 ? -13.641 4.389 5.490 1.00 94.50 207 LEU A C 1
ATOM 1599 O O . LEU A 1 207 ? -14.034 4.039 6.600 1.00 94.50 207 LEU A O 1
ATOM 1603 N N . LEU A 1 208 ? -14.322 5.253 4.733 1.00 93.12 208 LEU A N 1
ATOM 1604 C CA . LEU A 1 208 ? -15.595 5.841 5.163 1.00 93.12 208 LEU A CA 1
ATOM 1605 C C . LEU A 1 208 ? -16.665 4.770 5.413 1.00 93.12 208 LEU A C 1
ATOM 1607 O O . LEU A 1 208 ? -17.378 4.832 6.413 1.00 93.12 208 LEU A O 1
ATOM 1611 N N . LEU A 1 209 ? -16.743 3.767 4.536 1.00 95.31 209 LEU A N 1
ATOM 1612 C CA . LEU A 1 209 ? -17.754 2.711 4.608 1.00 95.31 209 LEU A CA 1
ATOM 1613 C C . LEU A 1 209 ? -17.376 1.580 5.579 1.00 95.31 209 LEU A C 1
ATOM 1615 O O . LEU A 1 209 ? -18.215 1.096 6.336 1.00 95.31 209 LEU A O 1
ATOM 1619 N N . GLY A 1 210 ? -16.117 1.138 5.555 1.00 93.75 210 GLY A N 1
ATOM 1620 C CA . GLY A 1 210 ? -15.662 -0.066 6.252 1.00 93.75 210 GLY A CA 1
ATOM 1621 C C . GLY A 1 210 ? -15.233 0.164 7.700 1.00 93.75 210 GLY A C 1
ATOM 1622 O O . GLY A 1 210 ? -15.432 -0.714 8.544 1.00 93.75 210 GLY A O 1
ATOM 1623 N N . THR A 1 211 ? -14.693 1.344 8.025 1.00 92.19 211 THR A N 1
ATOM 1624 C CA . THR A 1 211 ? -14.127 1.604 9.361 1.00 92.19 211 THR A CA 1
ATOM 1625 C C . THR A 1 211 ? -15.130 1.381 10.502 1.00 92.19 211 THR A C 1
ATOM 1627 O O . THR A 1 211 ? -14.753 0.717 11.469 1.00 92.19 211 THR A O 1
ATOM 1630 N N . PRO A 1 212 ? -16.409 1.810 10.423 1.00 89.81 212 PRO A N 1
ATOM 1631 C CA . PRO A 1 212 ? -17.370 1.569 11.504 1.00 89.81 212 PRO A CA 1
ATOM 1632 C C . PRO A 1 212 ? -17.621 0.083 11.794 1.00 89.81 212 PRO A C 1
ATOM 1634 O O . PRO A 1 212 ? -17.883 -0.297 12.933 1.00 89.81 212 PRO A O 1
ATOM 1637 N N . ALA A 1 213 ? -17.582 -0.783 10.779 1.00 91.88 213 ALA A N 1
ATOM 1638 C CA . ALA A 1 213 ? -17.737 -2.223 10.973 1.00 91.88 213 ALA A CA 1
ATOM 1639 C C . ALA A 1 213 ? -16.469 -2.842 11.576 1.00 91.88 213 ALA A C 1
ATOM 1641 O O . ALA A 1 213 ? -16.557 -3.622 12.526 1.00 91.88 213 ALA A O 1
ATOM 1642 N N . VAL A 1 214 ? -15.299 -2.450 11.064 1.00 91.81 214 VAL A N 1
ATOM 1643 C CA . VAL A 1 214 ? -14.005 -2.964 11.526 1.00 91.81 214 VAL A CA 1
ATOM 1644 C C . VAL A 1 214 ? -13.736 -2.566 12.974 1.00 91.81 2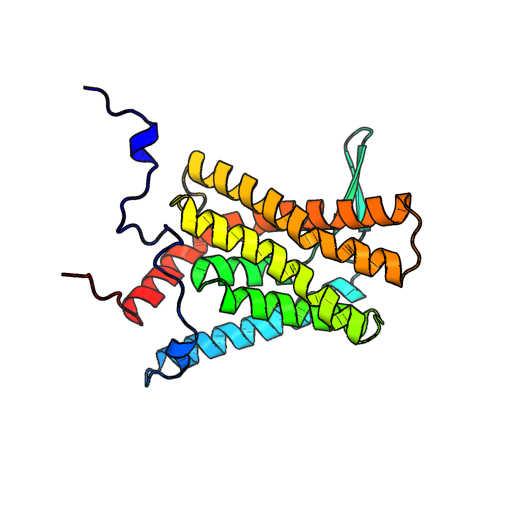14 VAL A C 1
ATOM 1646 O O . VAL A 1 214 ? -13.396 -3.432 13.776 1.00 91.81 214 VAL A O 1
ATOM 1649 N N . LEU A 1 215 ? -13.936 -1.298 13.344 1.00 88.62 215 LEU A N 1
ATOM 1650 C CA . LEU A 1 215 ? -13.713 -0.836 14.718 1.00 88.62 215 LEU A CA 1
ATOM 1651 C C . LEU A 1 215 ? -14.649 -1.521 15.714 1.00 88.62 215 LEU A C 1
ATOM 1653 O O . LEU A 1 215 ? -14.166 -2.052 16.709 1.00 88.62 215 LEU A O 1
ATOM 1657 N N . ARG A 1 216 ? -15.949 -1.638 15.401 1.00 88.44 216 ARG A N 1
ATOM 1658 C CA . ARG A 1 216 ? -16.899 -2.381 16.251 1.00 88.44 216 ARG A CA 1
ATOM 1659 C C . ARG A 1 216 ? -16.470 -3.830 16.463 1.00 88.44 216 ARG A C 1
ATOM 1661 O O . ARG A 1 216 ? -16.502 -4.324 17.586 1.00 88.44 216 ARG A O 1
ATOM 1668 N N . TRP A 1 217 ? -16.049 -4.518 15.400 1.00 90.81 217 TRP A N 1
ATOM 1669 C CA . TRP A 1 217 ? -15.540 -5.884 15.523 1.00 90.81 217 TRP A CA 1
ATOM 1670 C C . TRP A 1 217 ? -14.273 -5.935 16.387 1.00 90.81 217 TRP A C 1
ATOM 1672 O O . TRP A 1 217 ? -14.151 -6.802 17.250 1.00 90.81 217 TRP A O 1
ATOM 1682 N N . ARG A 1 218 ? -13.345 -4.989 16.209 1.00 88.62 218 ARG A N 1
ATOM 1683 C CA . ARG A 1 218 ? -12.107 -4.924 16.993 1.00 88.62 218 ARG A CA 1
ATOM 1684 C C . ARG A 1 218 ? -12.373 -4.685 18.475 1.00 88.62 218 ARG A C 1
ATOM 1686 O O . ARG A 1 218 ? -11.826 -5.418 19.288 1.00 88.62 218 ARG A O 1
ATOM 1693 N N . GLU A 1 219 ? -13.224 -3.727 18.821 1.00 85.31 219 GLU A N 1
ATOM 1694 C CA . GLU A 1 219 ? -13.581 -3.404 20.208 1.00 85.31 219 GLU A CA 1
ATOM 1695 C C . GLU A 1 219 ? -14.265 -4.581 20.915 1.00 85.31 219 GLU A C 1
ATOM 1697 O O . GLU A 1 219 ? -13.974 -4.861 22.073 1.00 85.31 219 GLU A O 1
ATOM 1702 N N . GLN A 1 220 ? -15.114 -5.336 20.208 1.00 86.75 220 GLN A N 1
ATOM 1703 C CA . GLN A 1 220 ? -15.753 -6.536 20.757 1.00 86.75 220 GLN A CA 1
ATOM 1704 C C . GLN A 1 220 ? -14.763 -7.674 21.045 1.00 86.75 220 GLN A C 1
ATOM 1706 O O . GLN A 1 220 ? -14.993 -8.483 21.945 1.00 86.75 220 GLN A O 1
ATOM 1711 N N . ARG A 1 221 ? -13.695 -7.802 20.247 1.00 87.50 221 ARG A N 1
ATOM 1712 C CA . ARG A 1 221 ? -12.755 -8.937 20.318 1.00 87.50 221 ARG A CA 1
ATOM 1713 C C . ARG A 1 221 ? -11.485 -8.633 21.107 1.00 87.50 221 ARG A C 1
ATOM 1715 O O . ARG A 1 221 ? -10.952 -9.529 21.757 1.00 87.50 221 ARG A O 1
ATOM 1722 N N . TRP A 1 222 ? -11.027 -7.389 21.052 1.00 85.44 222 TRP A N 1
ATOM 1723 C CA . TRP A 1 222 ? -9.886 -6.846 21.781 1.00 85.44 222 TRP A CA 1
ATOM 1724 C C . TRP A 1 222 ? -10.277 -5.504 22.397 1.00 85.44 222 TRP A C 1
ATOM 1726 O O . TRP A 1 222 ? -9.778 -4.464 21.956 1.00 85.44 222 TRP A O 1
ATOM 1736 N N . PRO A 1 223 ? -11.176 -5.516 23.400 1.00 72.69 223 PRO A N 1
ATOM 1737 C CA . PRO A 1 223 ? -11.531 -4.304 24.113 1.00 72.69 223 PRO A CA 1
ATOM 1738 C C . PRO A 1 223 ? -10.257 -3.712 24.698 1.00 72.69 223 PRO A C 1
ATOM 1740 O O . PRO A 1 223 ? -9.510 -4.380 25.424 1.00 72.69 223 PRO A O 1
ATOM 1743 N N . GLN A 1 224 ? -9.982 -2.462 24.347 1.00 63.59 224 GLN A N 1
ATOM 1744 C CA . GLN A 1 224 ? -8.919 -1.727 25.000 1.00 63.59 224 GLN A CA 1
ATOM 1745 C C . GLN A 1 224 ? -9.310 -1.609 26.467 1.00 63.59 224 GLN A C 1
ATOM 1747 O O . GLN A 1 224 ? -10.394 -1.125 26.795 1.00 63.59 224 GLN A O 1
ATOM 1752 N N . ARG A 1 225 ? -8.455 -2.101 27.367 1.00 48.66 225 ARG A N 1
ATOM 1753 C CA . ARG A 1 225 ? -8.606 -1.763 28.780 1.00 48.66 225 ARG A CA 1
ATOM 1754 C C . ARG A 1 225 ? -8.471 -0.250 28.848 1.00 48.66 225 ARG A C 1
ATOM 1756 O O . ARG A 1 225 ? -7.386 0.259 28.578 1.00 48.66 225 ARG A O 1
ATOM 1763 N N . ALA A 1 226 ? -9.567 0.442 29.153 1.00 38.78 226 ALA A N 1
ATOM 1764 C CA . ALA A 1 226 ? -9.494 1.830 29.565 1.00 38.78 226 ALA A CA 1
ATOM 1765 C C . ALA A 1 226 ? -8.447 1.881 30.679 1.00 38.78 226 ALA A C 1
ATOM 1767 O O . ALA A 1 226 ? -8.566 1.152 31.669 1.00 38.78 226 ALA A O 1
ATOM 1768 N N . ALA A 1 227 ? -7.371 2.633 30.459 1.00 34.62 227 ALA A N 1
ATOM 1769 C CA . ALA A 1 227 ? -6.481 2.990 31.544 1.00 34.62 227 ALA A CA 1
ATOM 1770 C C . ALA A 1 227 ? -7.358 3.726 32.565 1.00 34.62 227 ALA A C 1
ATOM 1772 O O . ALA A 1 227 ? -7.886 4.795 32.260 1.00 34.62 227 ALA A O 1
ATOM 1773 N N . ALA A 1 228 ? -7.619 3.056 33.687 1.00 30.67 228 ALA A N 1
ATOM 1774 C CA . ALA A 1 228 ? -8.207 3.663 34.870 1.00 30.67 228 ALA A CA 1
ATOM 1775 C C . ALA A 1 228 ? -7.186 4.607 35.510 1.00 30.67 228 ALA A C 1
ATOM 1777 O O . ALA A 1 228 ? -5.976 4.276 35.446 1.00 30.67 228 ALA A O 1
#

Radius of gyration: 18.81 Å; chains: 1; bounding box: 36×51×58 Å